Protein AF-A0A419L2C1-F1 (afdb_monomer)

Sequence (255 aa):
MTKKIGDIVMQSELFEPQTLLIRFDRADKTKIIRLIRKNSDVMIPFFVMICGFSVRELERLYNIKNVYSLRANVSEQEKLAAFAEAVEDNLKHPIHLETALYKFYKNWEEHQKRHYRGRKSENFVIETLRLHKYPARKIKVQCRGKEREIDCAIPPDPQNLRVAIMIRRGVFRDLVKRAKEYSTEFDELVECFPDIKFVVIYFISPHEKNKMDKVRSKIESEREGRRPYDLIILTPSEVNSVLLKKLEEWKIPKI

pLDDT: mean 94.45, std 3.58, range [81.62, 98.62]

Solvent-accessible surface area (backbone atoms only — not comparable to full-atom values): 14003 Å² total; per-residue (Å²): 104,64,67,61,50,50,55,56,46,66,74,32,96,45,38,38,84,92,76,42,29,31,37,34,56,74,39,47,44,67,57,45,45,52,54,28,71,75,40,27,73,52,36,50,58,42,53,41,47,68,62,61,65,47,72,65,53,37,35,73,78,55,67,38,72,70,66,73,54,40,41,82,43,72,79,48,53,68,61,50,50,40,50,21,45,55,45,38,76,64,37,63,53,69,39,44,50,66,57,54,48,51,51,30,50,55,50,50,50,55,52,48,54,50,53,50,57,49,50,55,54,46,47,50,54,36,50,56,37,41,77,70,29,30,54,47,31,66,43,70,36,79,46,95,93,39,82,42,78,37,61,31,19,33,46,65,37,80,91,62,52,45,32,43,32,48,71,48,70,49,53,76,87,60,40,67,62,50,29,51,49,52,41,52,54,46,60,57,45,37,78,74,35,76,82,44,40,41,33,44,34,44,35,56,38,84,92,48,58,92,42,48,66,62,52,51,53,54,44,52,60,60,28,69,100,51,82,68,72,75,41,82,36,50,45,78,64,39,50,72,60,48,49,52,51,49,40,56,76,69,64,59,74,65,111

Radius of gyration: 22.54 Å; Cα contacts (8 Å, |Δi|>4): 345; chains: 1; bounding box: 55×40×61 Å

Secondary structure (DSSP, 8-state):
-HHHHHHHHHTSTTEETTTTEE-GGG--HHHHHHHHHH-HHHHHHHHHHHHT--HHHHHHHH--S-GGGGGT-TT-HHHHHHHHHHHHHH--S-EEHHHHHHHHHHHHHHHHHHHHHHHHHHHHHHHHHHHTT---EEEEEEETTEEEEEEEEES--TTS--EEEEEEEE-HHHHHHHHHHHHHHHHHHHHH-TT-EEEEEEEE-GGGGGGHHHHHHHHHHTTTTSPPPSEEE-SHHHIIIIIHHHHHHTTPPP-

Structure (mmCIF, N/CA/C/O backbone):
data_AF-A0A419L2C1-F1
#
_entry.id   AF-A0A419L2C1-F1
#
loop_
_atom_site.group_PDB
_atom_site.id
_atom_site.type_symbol
_atom_site.label_atom_id
_atom_site.label_alt_id
_atom_site.label_comp_id
_atom_site.label_asym_id
_atom_site.label_entity_id
_atom_site.label_seq_id
_atom_site.pdbx_PDB_ins_code
_atom_site.Cartn_x
_atom_site.Cartn_y
_atom_site.Cartn_z
_atom_site.occupancy
_atom_site.B_iso_or_equiv
_atom_site.auth_seq_id
_atom_site.auth_comp_id
_atom_site.auth_asym_id
_atom_site.auth_atom_id
_atom_site.pdbx_PDB_model_num
ATOM 1 N N . MET A 1 1 ? 19.028 6.914 -6.411 1.00 90.69 1 MET A N 1
ATOM 2 C CA . MET A 1 1 ? 18.392 5.825 -7.188 1.00 90.69 1 MET A CA 1
ATOM 3 C C . MET A 1 1 ? 18.472 6.116 -8.682 1.00 90.69 1 MET A C 1
ATOM 5 O O . MET A 1 1 ? 19.157 5.371 -9.359 1.00 90.69 1 MET A O 1
ATOM 9 N N . THR A 1 2 ? 17.909 7.230 -9.168 1.00 93.62 2 THR A N 1
ATOM 10 C CA . THR A 1 2 ? 17.944 7.628 -10.593 1.00 93.62 2 THR A CA 1
ATOM 11 C C . THR A 1 2 ? 19.344 7.634 -11.213 1.00 93.62 2 THR A C 1
ATOM 13 O O . THR A 1 2 ? 19.520 7.035 -12.263 1.00 93.62 2 THR A O 1
ATOM 16 N N . LYS A 1 3 ? 20.355 8.205 -10.535 1.00 95.06 3 LYS A N 1
ATOM 17 C CA . LYS A 1 3 ? 21.755 8.174 -11.009 1.00 95.06 3 LYS A CA 1
ATOM 18 C C . LYS A 1 3 ? 22.244 6.747 -11.303 1.00 95.06 3 LYS A C 1
ATOM 20 O O . LYS A 1 3 ? 22.671 6.472 -12.410 1.00 95.06 3 LYS A O 1
ATOM 25 N N . LYS A 1 4 ? 22.057 5.823 -10.349 1.00 96.94 4 LYS A N 1
ATOM 26 C CA . LYS A 1 4 ? 22.439 4.407 -10.499 1.00 96.94 4 LYS A CA 1
ATOM 27 C C . LYS A 1 4 ? 21.719 3.723 -11.667 1.00 96.94 4 LYS A C 1
ATOM 29 O O . LYS A 1 4 ? 22.320 2.902 -12.342 1.00 96.94 4 LYS A O 1
ATOM 34 N N . ILE A 1 5 ? 20.441 4.043 -11.892 1.00 97.44 5 ILE A N 1
ATOM 35 C CA . ILE A 1 5 ? 19.682 3.528 -13.045 1.00 97.44 5 ILE A CA 1
ATOM 36 C C . ILE A 1 5 ? 20.306 4.040 -14.345 1.00 97.44 5 ILE A C 1
ATOM 38 O O . ILE A 1 5 ? 20.547 3.245 -15.247 1.00 97.44 5 ILE A O 1
ATOM 42 N N . GLY A 1 6 ? 20.610 5.340 -14.414 1.00 96.88 6 GLY A N 1
ATOM 43 C CA . GLY A 1 6 ? 21.305 5.947 -15.550 1.00 96.88 6 GLY A CA 1
ATOM 44 C C . GLY A 1 6 ? 22.624 5.240 -15.847 1.00 96.88 6 GLY A C 1
ATOM 45 O O . GLY A 1 6 ? 22.807 4.764 -16.961 1.00 96.88 6 GLY A O 1
ATOM 46 N N . ASP A 1 7 ? 23.475 5.064 -14.832 1.00 97.69 7 ASP A N 1
ATOM 47 C CA . ASP A 1 7 ? 24.764 4.374 -14.965 1.00 97.69 7 ASP A CA 1
ATOM 48 C C . ASP A 1 7 ? 24.592 2.944 -15.522 1.00 97.69 7 ASP A C 1
ATOM 50 O O . ASP A 1 7 ? 25.282 2.539 -16.456 1.00 97.69 7 ASP A O 1
ATOM 54 N N . ILE A 1 8 ? 23.629 2.180 -14.991 1.00 97.81 8 ILE A N 1
ATOM 55 C CA . ILE A 1 8 ? 23.354 0.796 -15.414 1.00 97.81 8 ILE A CA 1
ATOM 56 C C . ILE A 1 8 ? 22.908 0.722 -16.874 1.00 97.81 8 ILE A C 1
ATOM 58 O O . ILE A 1 8 ? 23.374 -0.154 -17.613 1.00 97.81 8 ILE A O 1
ATOM 62 N N . VAL A 1 9 ? 21.992 1.611 -17.262 1.00 96.56 9 VAL A N 1
ATOM 63 C CA . VAL A 1 9 ? 21.407 1.649 -18.602 1.00 96.56 9 VAL A CA 1
ATOM 64 C C . VAL A 1 9 ? 22.426 2.150 -19.622 1.00 96.56 9 VAL A C 1
ATOM 66 O O . VAL A 1 9 ? 22.565 1.529 -20.670 1.00 96.56 9 VAL A O 1
ATOM 69 N N . MET A 1 10 ? 23.196 3.19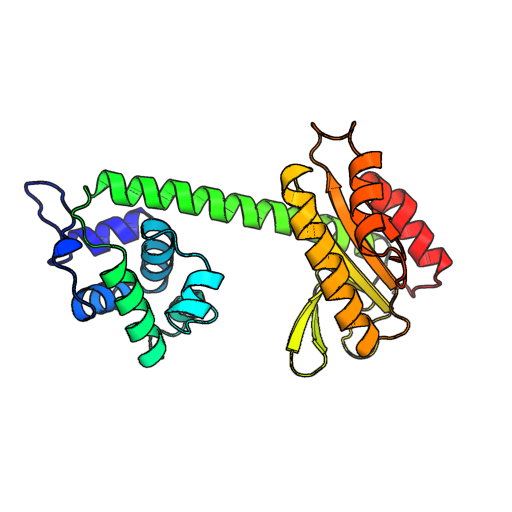4 -19.304 1.00 97.31 10 MET A N 1
ATOM 70 C CA . MET A 1 10 ? 24.254 3.716 -20.179 1.00 97.31 10 MET A CA 1
ATOM 71 C C . MET A 1 10 ? 25.366 2.692 -20.438 1.00 97.31 10 MET A C 1
ATOM 73 O O . MET A 1 10 ? 25.953 2.677 -21.511 1.00 97.31 10 MET A O 1
ATOM 77 N N . GLN A 1 11 ? 25.639 1.807 -19.475 1.00 96.88 11 GLN A N 1
ATOM 78 C CA . GLN A 1 11 ? 26.588 0.695 -19.616 1.00 96.88 11 GLN A CA 1
ATOM 79 C C . GLN A 1 11 ? 25.957 -0.571 -20.219 1.00 96.88 11 GLN A C 1
ATOM 81 O O . GLN A 1 11 ? 26.508 -1.669 -20.085 1.00 96.88 11 GLN A O 1
ATOM 86 N N . SER A 1 12 ? 24.739 -0.488 -20.750 1.00 96.31 12 SER A N 1
ATOM 87 C CA . SER A 1 12 ? 24.055 -1.629 -21.353 1.00 96.31 12 SER A CA 1
ATOM 88 C C . SER A 1 12 ? 24.176 -1.604 -22.867 1.00 96.31 12 SER A C 1
ATOM 90 O O . SER A 1 12 ? 24.264 -0.544 -23.476 1.00 96.31 12 SER A O 1
ATOM 92 N N . GLU A 1 13 ? 24.090 -2.783 -23.477 1.00 95.69 13 GLU A N 1
ATOM 93 C CA . GLU A 1 13 ? 24.036 -2.936 -24.937 1.00 95.69 13 GLU A CA 1
ATOM 94 C C . GLU A 1 13 ? 22.775 -2.320 -25.572 1.00 95.69 13 GLU A C 1
ATOM 96 O O . GLU A 1 13 ? 22.675 -2.234 -26.790 1.00 95.69 13 GLU A O 1
ATOM 101 N N . LEU A 1 14 ? 21.799 -1.909 -24.755 1.00 96.31 14 LEU A N 1
ATOM 102 C CA . LEU A 1 14 ? 20.571 -1.269 -25.215 1.00 96.31 14 LEU A CA 1
ATOM 103 C C . LEU A 1 14 ? 20.726 0.244 -25.384 1.00 96.31 14 LEU A C 1
ATOM 105 O O . LEU A 1 14 ? 19.836 0.867 -25.950 1.00 96.31 14 LEU A O 1
ATOM 109 N N . PHE A 1 15 ? 21.790 0.856 -24.869 1.00 97.94 15 PHE A N 1
ATOM 110 C CA . PHE A 1 15 ? 21.978 2.299 -24.964 1.00 97.94 15 PHE A CA 1
ATOM 111 C C . PHE A 1 15 ? 22.747 2.675 -26.231 1.00 97.94 15 PHE A C 1
ATOM 113 O O . PHE A 1 15 ? 23.811 2.127 -26.504 1.00 97.94 15 PHE A O 1
ATOM 120 N N . GLU A 1 16 ? 22.216 3.635 -26.984 1.00 97.50 16 GLU A N 1
ATOM 121 C CA . GLU A 1 16 ? 22.841 4.215 -28.173 1.00 97.50 16 GLU A CA 1
ATOM 122 C C . GLU A 1 16 ? 23.422 5.599 -27.821 1.00 97.50 16 GLU A C 1
ATOM 124 O O . GLU A 1 16 ? 22.663 6.564 -27.705 1.00 97.50 16 GLU A O 1
ATOM 129 N N . PRO A 1 17 ? 24.753 5.746 -27.650 1.00 95.62 17 PRO A N 1
ATOM 130 C CA . PRO A 1 17 ? 25.353 6.999 -27.182 1.00 95.62 17 PRO A CA 1
ATOM 131 C C . PRO A 1 17 ? 25.130 8.193 -28.114 1.00 95.62 17 PRO A C 1
ATOM 133 O O . PRO A 1 17 ? 25.057 9.325 -27.647 1.00 95.62 17 PRO A O 1
ATOM 136 N N . GLN A 1 18 ? 25.022 7.953 -29.423 1.00 96.38 18 GLN A N 1
ATOM 137 C CA . GLN A 1 18 ? 24.888 9.009 -30.430 1.00 96.38 18 GLN A CA 1
ATOM 138 C C . GLN A 1 18 ? 23.504 9.663 -30.399 1.00 96.38 18 GLN A C 1
ATOM 140 O O . GLN A 1 18 ? 23.376 10.853 -30.667 1.00 96.38 18 GLN A O 1
ATOM 145 N N . THR A 1 19 ? 22.470 8.882 -30.085 1.00 96.56 19 THR A N 1
ATOM 146 C CA . THR A 1 19 ? 21.066 9.321 -30.078 1.00 96.56 19 THR A CA 1
ATOM 147 C C . THR A 1 19 ? 20.509 9.471 -28.665 1.00 96.56 19 THR A C 1
ATOM 149 O O . THR A 1 19 ? 19.397 9.963 -28.492 1.00 96.56 19 THR A O 1
ATOM 152 N N . LEU A 1 20 ? 21.267 9.022 -27.657 1.00 97.56 20 LEU A N 1
ATOM 153 C CA . LEU A 1 20 ? 20.865 8.915 -26.256 1.00 97.56 20 LEU A CA 1
ATOM 154 C C . LEU A 1 20 ? 19.593 8.071 -26.055 1.00 97.56 20 LEU A C 1
ATOM 156 O O . LEU A 1 20 ? 18.893 8.211 -25.047 1.00 97.56 20 LEU A O 1
ATOM 160 N N . LEU A 1 21 ? 19.287 7.180 -27.002 1.00 98.00 21 LEU A N 1
ATOM 161 C CA . LEU A 1 21 ? 18.139 6.284 -26.939 1.00 98.00 21 LEU A CA 1
ATOM 162 C C . LEU A 1 21 ? 18.479 5.003 -26.185 1.00 98.00 21 LEU A C 1
ATOM 164 O O . LEU A 1 21 ? 19.556 4.429 -26.325 1.00 98.00 21 LEU A O 1
ATOM 168 N N . ILE A 1 22 ? 17.508 4.517 -25.422 1.00 97.81 22 ILE A N 1
ATOM 169 C CA . ILE A 1 22 ? 17.498 3.180 -24.845 1.00 97.81 22 ILE A CA 1
ATOM 170 C C . ILE A 1 22 ? 16.585 2.320 -25.714 1.00 97.81 22 ILE A C 1
ATOM 172 O O . ILE A 1 22 ? 15.380 2.564 -25.793 1.00 97.81 22 ILE A O 1
ATOM 176 N N . ARG A 1 23 ? 17.158 1.317 -26.370 1.00 97.25 23 ARG A N 1
ATOM 177 C CA . ARG A 1 23 ? 16.513 0.426 -27.335 1.00 97.25 23 ARG A CA 1
ATOM 178 C C . ARG A 1 23 ? 15.741 -0.700 -26.662 1.00 97.25 23 ARG A C 1
ATOM 180 O O . ARG A 1 23 ? 16.066 -1.873 -26.830 1.00 97.25 23 ARG A O 1
ATOM 187 N N . PHE A 1 24 ? 14.720 -0.355 -25.877 1.00 96.12 24 PHE A N 1
ATOM 188 C CA . PHE A 1 24 ? 13.855 -1.373 -25.271 1.00 96.12 24 PHE A CA 1
ATOM 189 C C . PHE A 1 24 ? 13.087 -2.198 -26.316 1.00 96.12 24 PHE A C 1
ATOM 191 O O . PHE A 1 24 ? 12.810 -3.364 -26.079 1.00 96.12 24 PHE A O 1
ATOM 198 N N . ASP A 1 25 ? 12.887 -1.659 -27.521 1.00 94.94 25 ASP A N 1
ATOM 199 C CA . ASP A 1 25 ? 12.411 -2.397 -28.701 1.00 94.94 25 ASP A CA 1
ATOM 200 C C . ASP A 1 25 ? 13.293 -3.600 -29.091 1.00 94.94 25 ASP A C 1
ATOM 202 O O . ASP A 1 25 ? 12.842 -4.491 -29.804 1.00 94.94 25 ASP A O 1
ATOM 206 N N . ARG A 1 26 ? 14.548 -3.640 -28.626 1.00 95.19 26 ARG A N 1
ATOM 207 C CA . ARG A 1 26 ? 15.512 -4.733 -28.852 1.00 95.19 26 ARG A CA 1
ATOM 208 C C . ARG A 1 26 ? 15.812 -5.541 -27.582 1.00 95.19 26 ARG A C 1
ATOM 210 O O . ARG A 1 26 ? 16.729 -6.376 -27.578 1.00 95.19 26 ARG A O 1
ATOM 217 N N . ALA A 1 27 ? 15.110 -5.252 -26.488 1.00 95.38 27 ALA A N 1
ATOM 218 C CA . ALA A 1 27 ? 15.329 -5.869 -25.190 1.00 95.38 27 ALA A CA 1
ATOM 219 C C . ALA A 1 27 ? 14.504 -7.151 -25.054 1.00 95.38 27 ALA A C 1
ATOM 221 O O . ALA A 1 27 ? 13.324 -7.104 -24.737 1.00 95.38 27 ALA A O 1
ATOM 222 N N . ASP A 1 28 ? 15.156 -8.295 -25.249 1.00 96.12 28 ASP A N 1
ATOM 223 C CA . ASP A 1 28 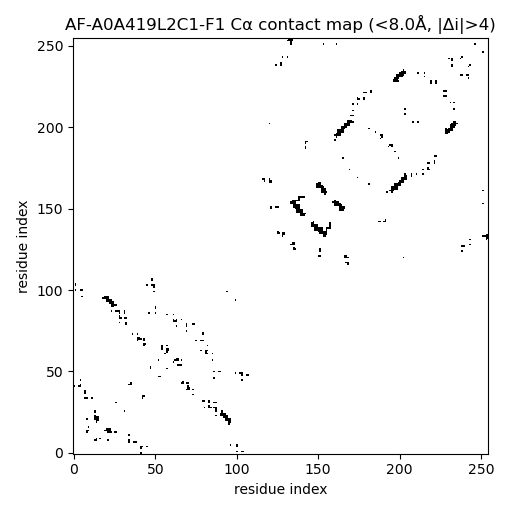? 14.579 -9.593 -24.897 1.00 96.12 28 ASP A CA 1
ATOM 224 C C . ASP A 1 28 ? 14.647 -9.846 -23.376 1.00 96.12 28 ASP A C 1
ATOM 226 O O . ASP A 1 28 ? 15.358 -9.149 -22.631 1.00 96.12 28 ASP A O 1
ATOM 230 N N . LYS A 1 29 ? 13.954 -10.894 -22.905 1.00 96.25 29 LYS A N 1
ATOM 231 C CA . LYS A 1 29 ? 13.975 -11.321 -21.489 1.00 96.25 29 LYS A CA 1
ATOM 232 C C . LYS A 1 29 ? 15.387 -11.437 -20.924 1.00 96.25 29 LYS A C 1
ATOM 234 O O . LYS A 1 29 ? 15.633 -11.021 -19.793 1.00 96.25 29 LYS A O 1
ATOM 239 N N . THR A 1 30 ? 16.334 -11.972 -21.692 1.00 96.44 30 THR A N 1
ATOM 240 C CA . THR A 1 30 ? 17.715 -12.181 -21.236 1.00 96.44 30 THR A CA 1
ATOM 241 C C . THR A 1 30 ? 18.406 -10.848 -20.964 1.00 96.44 30 THR A C 1
ATOM 243 O O . THR A 1 30 ? 19.047 -10.688 -19.920 1.00 96.44 30 THR A O 1
ATOM 246 N N . LYS A 1 31 ? 18.242 -9.861 -21.853 1.00 97.12 31 LYS A N 1
ATOM 247 C CA . LYS A 1 31 ? 18.785 -8.507 -21.667 1.00 97.12 31 LYS A CA 1
ATOM 248 C C . LYS A 1 31 ? 18.144 -7.801 -20.471 1.00 97.12 31 LYS A C 1
ATOM 250 O O . LYS A 1 31 ? 18.852 -7.185 -19.670 1.00 97.12 31 LYS A O 1
ATOM 255 N N . ILE A 1 32 ? 16.831 -7.945 -20.288 1.00 97.56 32 ILE A N 1
ATOM 256 C CA . ILE A 1 32 ? 16.109 -7.380 -19.137 1.00 97.56 32 ILE A CA 1
ATOM 257 C C . ILE A 1 32 ? 16.598 -8.005 -17.823 1.00 97.56 32 ILE A C 1
ATOM 259 O O . ILE A 1 32 ? 16.940 -7.287 -16.881 1.00 97.56 32 ILE A O 1
ATOM 263 N N . ILE A 1 33 ? 16.720 -9.334 -17.764 1.00 97.44 33 ILE A N 1
ATOM 264 C CA . ILE A 1 33 ? 17.255 -10.051 -16.596 1.00 97.44 33 ILE A CA 1
ATOM 265 C C . ILE A 1 33 ? 18.684 -9.599 -16.294 1.00 97.44 33 ILE A C 1
ATOM 267 O O . ILE A 1 33 ? 19.021 -9.367 -15.132 1.00 97.44 33 ILE A O 1
ATOM 271 N N . ARG A 1 34 ? 19.528 -9.430 -17.319 1.00 96.88 34 ARG A N 1
ATOM 2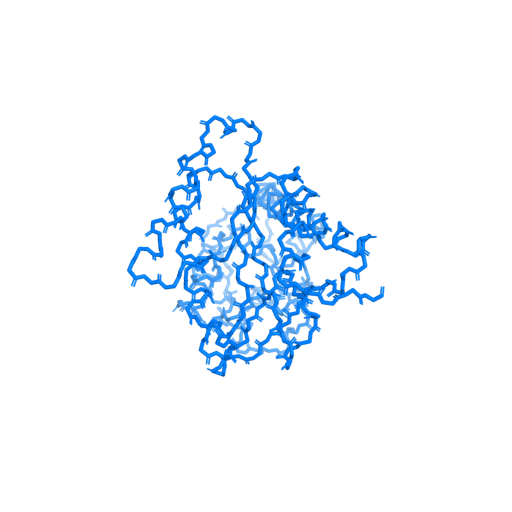72 C CA . ARG A 1 34 ? 20.906 -8.944 -17.163 1.00 96.88 34 ARG A CA 1
ATOM 273 C C . ARG A 1 34 ? 20.939 -7.559 -16.519 1.00 96.88 34 ARG A C 1
ATOM 275 O O . ARG A 1 34 ? 21.720 -7.342 -15.594 1.00 96.88 34 ARG A O 1
ATOM 282 N N . LEU A 1 35 ? 20.067 -6.647 -16.952 1.00 97.25 35 LEU A N 1
ATOM 283 C CA . LEU A 1 35 ? 19.910 -5.338 -16.319 1.00 97.25 35 LEU A CA 1
ATOM 284 C C . LEU A 1 35 ? 19.475 -5.461 -14.856 1.00 97.25 35 LEU A C 1
ATOM 286 O O . LEU A 1 35 ? 20.092 -4.847 -13.988 1.00 97.25 35 LEU A O 1
ATOM 290 N N . ILE A 1 36 ? 18.464 -6.286 -14.564 1.00 97.31 36 ILE A N 1
ATOM 291 C CA . ILE A 1 36 ? 17.995 -6.515 -13.191 1.00 97.31 36 ILE A CA 1
ATOM 292 C C . ILE A 1 36 ? 19.126 -7.051 -12.311 1.00 97.31 36 ILE A C 1
ATOM 294 O O . ILE A 1 36 ? 19.324 -6.556 -11.206 1.00 97.31 36 ILE A O 1
ATOM 298 N N . ARG A 1 37 ? 19.912 -8.012 -12.802 1.00 95.88 37 ARG A N 1
ATOM 299 C CA . ARG A 1 37 ? 21.022 -8.614 -12.051 1.00 95.88 37 ARG A CA 1
ATOM 300 C C . ARG A 1 37 ? 22.169 -7.642 -11.772 1.00 95.88 37 ARG A C 1
ATOM 302 O O . ARG A 1 37 ? 22.839 -7.818 -10.761 1.00 95.88 37 ARG A O 1
ATOM 309 N N . LYS A 1 38 ? 22.373 -6.599 -12.593 1.00 96.25 38 LYS A N 1
ATOM 310 C CA . LYS A 1 38 ? 23.356 -5.541 -12.280 1.00 96.25 38 LYS A CA 1
ATOM 311 C C . LYS A 1 38 ? 23.023 -4.841 -10.959 1.00 96.25 38 LYS A C 1
ATOM 313 O O . LYS A 1 38 ? 23.930 -4.529 -10.192 1.00 96.25 38 LYS A O 1
ATOM 318 N N . ASN A 1 39 ? 21.740 -4.577 -10.697 1.00 96.38 39 ASN A N 1
ATOM 319 C CA . ASN A 1 39 ? 21.270 -4.063 -9.411 1.00 96.38 39 ASN A CA 1
ATOM 320 C C . ASN A 1 39 ? 19.741 -4.195 -9.284 1.00 96.38 39 ASN A C 1
ATOM 322 O O . ASN A 1 39 ? 18.984 -3.321 -9.721 1.00 96.38 39 ASN A O 1
ATOM 326 N N . SER A 1 40 ? 19.275 -5.264 -8.643 1.00 96.19 40 SER A N 1
ATOM 327 C CA . SER A 1 40 ? 17.842 -5.557 -8.500 1.00 96.19 40 SER A CA 1
ATOM 328 C C . SER A 1 40 ? 17.110 -4.499 -7.685 1.00 96.19 40 SER A C 1
ATOM 330 O O . SER A 1 40 ? 15.952 -4.177 -7.954 1.00 96.19 40 SER A O 1
ATOM 332 N N . ASP A 1 41 ? 17.810 -3.911 -6.722 1.00 95.44 41 ASP A N 1
ATOM 333 C CA . ASP A 1 41 ? 17.281 -2.919 -5.802 1.00 95.44 41 ASP A CA 1
ATOM 334 C C . ASP A 1 41 ? 16.787 -1.644 -6.491 1.00 95.44 41 ASP A C 1
ATOM 336 O O . ASP A 1 41 ? 15.843 -1.011 -6.012 1.00 95.44 41 ASP A O 1
ATOM 340 N N . VAL A 1 42 ? 17.402 -1.269 -7.616 1.00 96.44 42 VAL A N 1
ATOM 341 C CA . VAL A 1 42 ? 17.002 -0.093 -8.404 1.00 96.44 42 VAL A CA 1
ATOM 342 C C . VAL A 1 42 ? 16.299 -0.466 -9.706 1.00 96.44 42 VAL A C 1
ATOM 344 O O . VAL A 1 42 ? 15.398 0.262 -10.120 1.00 96.44 42 VAL A O 1
ATOM 347 N N . MET A 1 43 ? 16.646 -1.601 -10.321 1.00 97.81 43 MET A N 1
ATOM 348 C CA . MET A 1 43 ? 16.094 -1.989 -11.620 1.00 97.81 43 MET A CA 1
ATOM 349 C C . MET A 1 43 ? 14.694 -2.600 -11.523 1.00 97.81 43 MET A C 1
ATOM 351 O O . MET A 1 43 ? 13.877 -2.348 -12.405 1.00 97.81 43 MET A O 1
ATOM 355 N N . ILE A 1 44 ? 14.356 -3.308 -10.435 1.00 97.06 44 ILE A N 1
ATOM 356 C CA . ILE A 1 44 ? 12.972 -3.760 -10.213 1.00 97.06 44 ILE A CA 1
ATOM 357 C C . ILE A 1 44 ? 12.024 -2.549 -10.091 1.00 97.06 44 ILE A C 1
ATOM 359 O O . ILE A 1 44 ? 11.072 -2.469 -10.870 1.00 97.06 44 ILE A O 1
ATOM 363 N N . PRO A 1 45 ? 12.273 -1.552 -9.208 1.00 96.19 45 PRO A N 1
ATOM 364 C CA . PRO A 1 45 ? 11.475 -0.327 -9.194 1.00 96.19 45 PRO A CA 1
ATOM 365 C C . PRO A 1 45 ? 11.462 0.419 -10.525 1.00 96.19 45 PRO A C 1
ATOM 367 O O . PRO A 1 45 ? 10.422 0.955 -10.897 1.00 96.19 45 PRO A O 1
ATOM 370 N N . PHE A 1 46 ? 12.594 0.473 -11.233 1.00 97.56 46 PHE A N 1
ATOM 371 C CA . PHE A 1 46 ? 12.673 1.137 -12.531 1.00 97.56 46 PHE A CA 1
ATOM 372 C C . PHE A 1 46 ? 11.672 0.553 -13.525 1.00 97.56 46 PHE A C 1
ATOM 374 O O . PHE A 1 46 ? 10.827 1.288 -14.035 1.00 97.56 46 PHE A O 1
ATOM 381 N N . PHE A 1 47 ? 11.710 -0.764 -13.724 1.00 97.50 47 PHE A N 1
ATOM 382 C CA . PHE A 1 47 ? 10.830 -1.441 -14.666 1.00 97.50 47 PHE A CA 1
ATOM 383 C C . PHE A 1 47 ? 9.359 -1.382 -14.253 1.00 97.50 47 PHE A C 1
ATOM 385 O O . PHE A 1 47 ? 8.507 -1.093 -15.089 1.00 97.50 47 PHE A O 1
ATOM 392 N N . VAL A 1 48 ? 9.057 -1.540 -12.959 1.00 96.19 48 VAL A N 1
ATOM 393 C CA . VAL A 1 48 ? 7.687 -1.364 -12.448 1.00 96.19 48 VAL A CA 1
ATOM 394 C C . VAL A 1 48 ? 7.155 0.040 -12.750 1.00 96.19 48 VAL A C 1
ATOM 396 O O . VAL A 1 48 ? 6.016 0.193 -13.185 1.00 96.19 48 VAL A O 1
ATOM 399 N N . MET A 1 49 ? 7.970 1.078 -12.542 1.00 95.25 49 MET A N 1
ATOM 400 C CA . MET A 1 49 ? 7.534 2.467 -12.708 1.00 95.25 49 MET A CA 1
ATOM 401 C C . MET A 1 49 ? 7.467 2.915 -14.166 1.00 95.25 49 MET A C 1
ATOM 403 O O . MET A 1 49 ? 6.597 3.727 -14.485 1.00 95.25 49 MET A O 1
ATOM 407 N N . ILE A 1 50 ? 8.378 2.450 -15.027 1.00 95.38 50 ILE A N 1
ATOM 408 C CA . ILE A 1 50 ? 8.407 2.848 -16.440 1.00 95.38 50 ILE A CA 1
ATOM 409 C C . ILE A 1 50 ? 7.299 2.150 -17.236 1.00 95.38 50 ILE A C 1
ATOM 411 O O . ILE A 1 50 ? 6.642 2.809 -18.034 1.00 95.38 50 ILE A O 1
ATOM 415 N N . CYS A 1 51 ? 7.021 0.874 -16.937 1.00 94.62 51 CYS A N 1
ATOM 416 C CA . CYS A 1 51 ? 5.921 0.124 -17.551 1.00 94.62 51 CYS A CA 1
ATOM 417 C C . CYS A 1 51 ? 4.558 0.472 -16.930 1.00 94.62 51 CYS A C 1
ATOM 419 O O . CYS A 1 51 ? 3.521 0.119 -17.471 1.00 94.62 51 CYS A O 1
ATOM 421 N N . GLY A 1 52 ? 4.539 1.167 -15.786 1.00 92.50 52 GLY A N 1
ATOM 422 C CA . GLY A 1 52 ? 3.299 1.572 -15.122 1.00 92.50 52 GLY A CA 1
ATOM 423 C C . GLY A 1 52 ? 2.545 0.425 -14.444 1.00 92.50 52 GLY A C 1
ATOM 424 O O . GLY A 1 52 ? 1.355 0.575 -14.165 1.00 92.50 52 GLY A O 1
ATOM 425 N N . PHE A 1 53 ? 3.225 -0.683 -14.139 1.00 94.75 53 PHE A N 1
ATOM 426 C CA . PHE A 1 53 ? 2.588 -1.888 -13.622 1.00 94.75 53 PHE A CA 1
ATOM 427 C C . PHE A 1 53 ? 1.845 -1.659 -12.309 1.00 94.75 53 PHE A C 1
ATOM 429 O O . PHE A 1 53 ? 2.375 -1.105 -11.335 1.00 94.75 53 PHE A O 1
ATOM 436 N N . SER A 1 54 ? 0.628 -2.195 -12.241 1.00 88.81 54 SER A N 1
ATOM 437 C CA . SER A 1 54 ? -0.080 -2.363 -10.975 1.00 88.81 54 SER A CA 1
ATOM 438 C C . SER A 1 54 ? 0.162 -3.755 -10.378 1.00 88.81 54 SER A C 1
ATOM 440 O O . SER A 1 54 ? 0.327 -4.737 -11.095 1.00 88.81 54 SER A O 1
ATOM 442 N N . VAL A 1 55 ? 0.116 -3.878 -9.044 1.00 86.19 55 VAL A N 1
ATOM 443 C CA . VAL A 1 55 ? 0.237 -5.191 -8.369 1.00 86.19 55 VAL A CA 1
ATOM 444 C C . VAL A 1 55 ? -0.817 -6.182 -8.879 1.00 86.19 55 VAL A C 1
ATOM 446 O O . VAL A 1 55 ? -0.518 -7.353 -9.065 1.00 86.19 55 VAL A O 1
ATOM 449 N N . ARG A 1 56 ? -2.038 -5.701 -9.151 1.00 85.31 56 ARG A N 1
ATOM 450 C CA . ARG A 1 56 ? -3.148 -6.539 -9.635 1.00 85.31 56 ARG A CA 1
ATOM 451 C C . ARG A 1 56 ? -2.917 -7.061 -11.046 1.00 85.31 56 ARG A C 1
ATOM 453 O O . ARG A 1 56 ? -3.329 -8.169 -11.351 1.00 85.31 56 ARG A O 1
ATOM 460 N N . GLU A 1 57 ? -2.328 -6.241 -11.900 1.00 92.06 57 GLU A N 1
ATOM 461 C CA . GLU A 1 57 ? -2.000 -6.604 -13.275 1.00 92.06 57 GLU A CA 1
ATOM 462 C C . GLU A 1 57 ? -0.914 -7.678 -13.301 1.00 92.06 57 GLU A C 1
ATOM 464 O O . GLU A 1 57 ? -1.114 -8.725 -13.907 1.00 92.06 57 GLU A O 1
ATOM 469 N N . LEU A 1 58 ? 0.169 -7.474 -12.543 1.00 94.75 58 LEU A N 1
ATOM 470 C CA . LEU A 1 58 ? 1.251 -8.451 -12.410 1.00 94.75 58 LEU A CA 1
ATOM 471 C C . LEU A 1 58 ? 0.769 -9.787 -11.833 1.00 94.75 58 LEU A C 1
ATOM 473 O O . LEU A 1 58 ? 1.157 -10.846 -12.319 1.00 94.75 58 LEU A O 1
ATOM 477 N N . GLU A 1 59 ? -0.106 -9.752 -10.827 1.00 92.38 59 GLU A N 1
ATOM 478 C CA . GLU A 1 59 ? -0.671 -10.966 -10.239 1.00 92.38 59 GLU A CA 1
ATOM 479 C C . GLU A 1 59 ? -1.616 -11.696 -11.203 1.00 92.38 59 GLU A C 1
ATOM 481 O O . GLU A 1 59 ? -1.565 -12.916 -11.292 1.00 92.38 59 GLU A O 1
ATOM 486 N N . ARG A 1 60 ? -2.471 -10.978 -11.942 1.00 91.88 60 ARG A N 1
ATOM 487 C CA . ARG A 1 60 ? -3.475 -11.602 -12.822 1.00 91.88 60 ARG A CA 1
ATOM 488 C C . ARG A 1 60 ? -2.911 -12.107 -14.141 1.00 91.88 60 ARG A C 1
ATOM 490 O O . ARG A 1 60 ? -3.357 -13.146 -14.607 1.00 91.88 60 ARG A O 1
ATOM 497 N N . LEU A 1 61 ? -2.009 -11.347 -14.758 1.00 93.75 61 LEU A N 1
ATOM 498 C CA . LEU A 1 61 ? -1.521 -11.636 -16.108 1.00 93.75 61 LEU A CA 1
ATOM 499 C C . LEU A 1 61 ? -0.238 -12.466 -16.096 1.00 93.75 61 LEU A C 1
ATOM 501 O O . LEU A 1 61 ? -0.043 -13.280 -16.987 1.00 93.75 61 LEU A O 1
ATOM 505 N N . TYR A 1 62 ? 0.601 -12.296 -15.071 1.00 93.31 62 TYR A N 1
ATOM 506 C CA . TYR A 1 62 ? 1.922 -12.929 -15.008 1.00 93.31 62 TYR A CA 1
ATOM 507 C C . TYR A 1 62 ? 2.110 -13.805 -13.761 1.00 93.31 62 TYR A C 1
ATOM 509 O O . TYR A 1 62 ? 3.189 -14.347 -13.548 1.00 93.31 62 TYR A O 1
ATOM 517 N N . ASN A 1 63 ? 1.081 -13.945 -12.910 1.00 93.06 63 ASN A N 1
ATOM 518 C CA . ASN A 1 63 ? 1.137 -14.693 -11.646 1.00 93.06 63 ASN A CA 1
ATOM 519 C C . ASN A 1 63 ? 2.242 -14.209 -10.676 1.00 93.06 63 ASN A C 1
ATOM 521 O O . ASN A 1 63 ? 2.738 -14.952 -9.829 1.00 93.06 63 ASN A O 1
ATOM 525 N N . ILE A 1 64 ? 2.633 -12.931 -10.760 1.00 94.19 64 ILE A N 1
ATOM 526 C CA . ILE A 1 64 ? 3.698 -12.356 -9.929 1.00 94.19 64 ILE A CA 1
ATOM 527 C C . ILE A 1 64 ? 3.083 -11.701 -8.693 1.00 94.19 64 ILE A C 1
ATOM 529 O O . ILE A 1 64 ? 2.651 -10.545 -8.710 1.00 94.19 64 ILE A O 1
ATOM 533 N N . LYS A 1 65 ? 3.116 -12.412 -7.565 1.00 90.69 65 LYS A N 1
ATOM 534 C CA . LYS A 1 65 ? 2.754 -11.849 -6.255 1.00 90.69 65 LYS A CA 1
ATOM 535 C C . LYS A 1 65 ? 3.949 -11.136 -5.637 1.00 90.69 65 LYS A C 1
ATOM 537 O O . LYS A 1 65 ? 5.040 -11.691 -5.597 1.00 90.69 65 LYS A O 1
ATOM 542 N N . ASN A 1 66 ? 3.763 -9.926 -5.108 1.00 89.50 66 ASN A N 1
ATOM 543 C CA . ASN A 1 66 ? 4.824 -9.151 -4.444 1.00 89.50 66 ASN A CA 1
ATOM 544 C C . ASN A 1 66 ? 6.111 -9.008 -5.293 1.00 89.50 66 ASN A C 1
ATOM 546 O O . ASN A 1 66 ? 7.176 -9.501 -4.924 1.00 89.50 66 ASN A O 1
ATOM 550 N N . VAL A 1 67 ? 6.021 -8.326 -6.441 1.00 93.38 67 VAL A N 1
ATOM 551 C CA . VAL A 1 67 ? 7.157 -8.112 -7.365 1.00 93.38 67 VAL A CA 1
ATOM 552 C C . VAL A 1 67 ? 8.397 -7.516 -6.686 1.00 93.38 67 VAL A C 1
ATOM 554 O O . VAL A 1 67 ? 9.525 -7.864 -7.022 1.00 93.38 67 VAL A O 1
ATOM 557 N N . TYR A 1 68 ? 8.212 -6.664 -5.674 1.00 92.62 68 TYR A N 1
ATOM 558 C CA . TYR A 1 68 ? 9.318 -6.019 -4.971 1.00 92.62 68 TYR A CA 1
ATOM 559 C C . TYR A 1 68 ? 10.164 -6.985 -4.131 1.00 92.62 68 TYR A C 1
ATOM 561 O O . TYR A 1 68 ? 11.280 -6.610 -3.773 1.00 92.62 68 TYR A O 1
ATOM 569 N N . SER A 1 69 ? 9.707 -8.214 -3.852 1.00 92.69 69 SER A N 1
ATOM 570 C CA . SER A 1 69 ? 10.551 -9.222 -3.189 1.00 92.69 69 SER A CA 1
ATOM 571 C C . SER A 1 69 ? 11.764 -9.617 -4.039 1.00 92.69 69 SER A C 1
ATOM 573 O O . SER A 1 69 ? 12.807 -9.953 -3.481 1.00 92.69 69 SER A O 1
ATOM 575 N N . LEU A 1 70 ? 11.675 -9.483 -5.371 1.00 93.81 70 LEU A N 1
ATOM 576 C CA . LEU A 1 70 ? 12.789 -9.725 -6.296 1.00 93.81 70 LEU A CA 1
ATOM 577 C C . LEU A 1 70 ? 13.978 -8.786 -6.056 1.00 93.81 70 LEU A C 1
ATOM 579 O O . LEU A 1 70 ? 15.088 -9.082 -6.485 1.00 93.81 70 LEU A O 1
ATOM 583 N N . ARG A 1 71 ? 13.780 -7.667 -5.345 1.00 93.19 71 ARG A N 1
ATOM 584 C CA . ARG A 1 71 ? 14.884 -6.796 -4.923 1.00 93.19 71 ARG A CA 1
ATOM 585 C C . ARG A 1 71 ? 15.877 -7.541 -4.035 1.00 93.19 71 ARG A C 1
ATOM 587 O O . ARG A 1 71 ? 17.077 -7.423 -4.251 1.00 93.19 71 ARG A O 1
ATOM 594 N N . ALA A 1 72 ? 15.361 -8.317 -3.082 1.00 88.38 72 ALA A N 1
ATOM 595 C CA . ALA A 1 72 ? 16.154 -9.073 -2.118 1.00 88.38 72 ALA A CA 1
ATOM 596 C C . ALA A 1 72 ? 16.478 -10.495 -2.596 1.00 88.38 72 ALA A C 1
ATOM 598 O O . ALA A 1 72 ? 17.447 -11.083 -2.129 1.00 88.38 72 ALA A O 1
ATOM 599 N N . ASN A 1 73 ? 15.677 -11.054 -3.508 1.00 85.38 73 ASN A N 1
ATOM 600 C CA . ASN A 1 73 ? 15.824 -12.438 -3.938 1.00 85.38 73 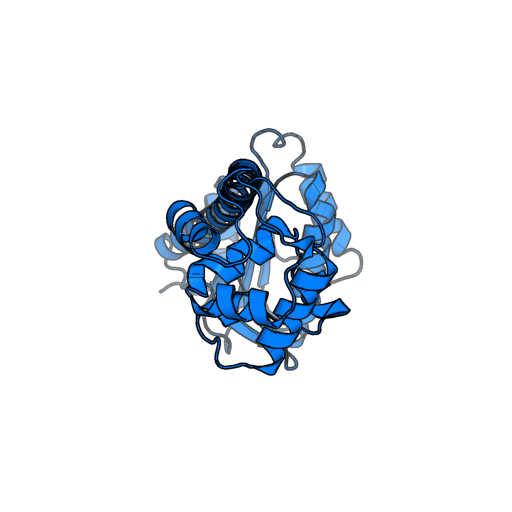ASN A CA 1
ATOM 601 C C . ASN A 1 73 ? 15.696 -12.602 -5.460 1.00 85.38 73 ASN A C 1
ATOM 603 O O . ASN A 1 73 ? 14.679 -13.062 -5.971 1.00 85.38 73 ASN A O 1
ATOM 607 N N . VAL A 1 74 ? 16.759 -12.267 -6.193 1.00 85.88 74 VAL A N 1
ATOM 608 C CA . VAL A 1 74 ? 16.858 -12.545 -7.641 1.00 85.88 74 VAL A CA 1
ATOM 609 C C . VAL A 1 74 ? 17.119 -14.019 -7.968 1.00 85.88 74 VAL A C 1
ATOM 611 O O . VAL A 1 74 ? 17.215 -14.377 -9.143 1.00 85.88 74 VAL A O 1
ATOM 614 N N . SER A 1 75 ? 17.274 -14.877 -6.952 1.00 83.19 75 SER A N 1
ATOM 615 C CA . SER A 1 75 ? 17.484 -16.313 -7.165 1.00 83.19 75 SER A CA 1
ATOM 616 C C . SER A 1 75 ? 16.193 -17.045 -7.549 1.00 83.19 75 SER A C 1
ATOM 618 O O . SER A 1 75 ? 16.274 -18.106 -8.161 1.00 83.19 75 SER A O 1
ATOM 620 N N . GLU A 1 76 ? 15.026 -16.439 -7.299 1.00 90.75 76 GLU A N 1
ATOM 621 C CA . GLU A 1 76 ? 13.698 -16.923 -7.699 1.00 90.75 76 GLU A CA 1
ATOM 622 C C . GLU A 1 76 ? 13.517 -16.833 -9.232 1.00 90.75 76 GLU A C 1
ATOM 624 O O . GLU A 1 76 ? 12.888 -15.909 -9.753 1.00 90.75 76 GLU A O 1
ATOM 629 N N . GLN A 1 77 ? 14.134 -17.769 -9.969 1.00 91.31 77 GLN A N 1
ATOM 630 C CA . GLN A 1 77 ? 14.284 -17.691 -11.430 1.00 91.31 77 GLN A CA 1
ATOM 631 C C . GLN A 1 77 ? 12.949 -17.629 -12.169 1.00 91.31 77 GLN A C 1
ATOM 633 O O . GLN A 1 77 ? 12.825 -16.837 -13.097 1.00 91.31 77 GLN A O 1
ATOM 638 N N . GLU A 1 78 ? 11.952 -18.410 -11.751 1.00 93.50 78 GLU A N 1
ATOM 639 C CA . GLU A 1 78 ? 10.634 -18.431 -12.398 1.00 93.50 78 GLU A CA 1
ATOM 640 C C . GLU A 1 78 ? 9.957 -17.061 -12.324 1.00 93.50 78 GLU A C 1
ATOM 642 O O . GLU A 1 78 ? 9.535 -16.504 -13.336 1.00 93.50 78 GLU A O 1
ATOM 647 N N . LYS A 1 79 ? 9.936 -16.459 -11.133 1.00 94.75 79 LYS A N 1
ATOM 648 C CA . LYS A 1 79 ? 9.346 -15.137 -10.923 1.00 94.75 79 LYS A CA 1
ATOM 649 C C . LYS A 1 79 ? 10.129 -14.034 -11.628 1.00 94.75 79 LYS A C 1
ATOM 651 O O . LYS A 1 79 ? 9.532 -13.094 -12.151 1.00 94.75 79 LYS A O 1
ATOM 656 N N . LEU A 1 80 ? 11.458 -14.126 -11.637 1.00 96.56 80 LEU A N 1
ATOM 657 C CA . LEU A 1 80 ? 12.312 -13.186 -12.357 1.00 96.56 80 LEU A CA 1
ATOM 658 C C . LEU A 1 80 ? 12.090 -13.277 -13.874 1.00 96.56 80 LEU A C 1
ATOM 660 O O . LEU A 1 80 ? 12.014 -12.242 -14.533 1.00 96.56 80 LEU A O 1
ATOM 664 N N . ALA A 1 81 ? 11.955 -14.491 -14.413 1.00 96.44 81 ALA A N 1
ATOM 665 C CA . ALA A 1 81 ? 11.663 -14.729 -15.821 1.00 96.44 81 ALA A CA 1
ATOM 666 C C . ALA A 1 81 ? 10.278 -14.195 -16.205 1.00 96.44 81 ALA A C 1
ATOM 668 O O . ALA A 1 81 ? 10.178 -13.447 -17.174 1.00 96.44 81 ALA A O 1
ATOM 669 N N . ALA A 1 82 ? 9.249 -14.479 -15.401 1.00 96.88 82 ALA A N 1
ATOM 670 C CA . ALA A 1 82 ? 7.906 -13.932 -15.597 1.00 96.88 82 ALA A CA 1
ATOM 671 C C . ALA A 1 82 ? 7.897 -12.395 -15.531 1.00 96.88 82 ALA A C 1
ATOM 673 O O . ALA A 1 82 ? 7.207 -11.730 -16.299 1.00 96.88 82 ALA A O 1
ATOM 674 N N . PHE A 1 83 ? 8.685 -11.795 -14.631 1.00 97.50 83 PHE A N 1
ATOM 675 C CA . PHE A 1 83 ? 8.786 -10.338 -14.562 1.00 97.50 83 PHE A CA 1
ATOM 676 C C . PHE A 1 83 ? 9.490 -9.748 -15.787 1.00 97.50 83 PHE A C 1
ATOM 678 O O . PHE A 1 83 ? 9.065 -8.713 -16.293 1.00 97.50 83 PHE A O 1
ATOM 685 N N . ALA A 1 84 ? 10.547 -10.395 -16.278 1.00 97.38 84 ALA A N 1
ATOM 686 C CA . ALA A 1 84 ? 11.227 -9.967 -17.493 1.00 97.38 84 ALA A CA 1
ATOM 687 C C . ALA A 1 84 ? 10.332 -10.088 -18.734 1.00 97.38 84 ALA A C 1
ATOM 689 O O . ALA A 1 84 ? 10.352 -9.191 -19.569 1.00 97.38 84 ALA A O 1
ATOM 690 N N . GLU A 1 85 ? 9.511 -11.138 -18.809 1.00 96.94 85 GLU A N 1
ATOM 691 C CA . GLU A 1 85 ? 8.467 -11.297 -19.826 1.00 96.94 85 GLU A CA 1
ATOM 692 C C . GLU A 1 85 ? 7.458 -10.151 -19.789 1.00 96.94 85 GLU A C 1
ATOM 694 O O . GLU A 1 85 ? 7.239 -9.493 -20.800 1.00 96.94 85 GLU A O 1
ATOM 699 N N . ALA A 1 86 ? 6.940 -9.819 -18.603 1.00 97.19 86 ALA A N 1
ATOM 700 C CA . ALA A 1 86 ? 6.033 -8.687 -18.451 1.00 97.19 86 ALA A CA 1
ATOM 701 C C . ALA A 1 86 ? 6.655 -7.380 -18.961 1.00 97.19 86 ALA A C 1
ATOM 703 O O . ALA A 1 86 ? 5.992 -6.591 -19.634 1.00 97.19 86 ALA A O 1
ATOM 704 N N . VAL A 1 87 ? 7.931 -7.136 -18.650 1.00 97.38 87 VAL A N 1
ATOM 705 C CA . VAL A 1 87 ? 8.650 -5.947 -19.126 1.00 97.38 87 VAL A CA 1
ATOM 706 C C . VAL A 1 87 ? 8.795 -5.956 -20.646 1.00 97.38 87 VAL A C 1
ATOM 708 O O . VAL A 1 87 ? 8.498 -4.940 -21.267 1.00 97.38 87 VAL A O 1
ATOM 711 N N . GLU A 1 88 ? 9.218 -7.071 -21.241 1.00 96.75 88 GLU A N 1
ATOM 712 C CA . GLU A 1 88 ? 9.347 -7.213 -22.698 1.00 96.75 88 GLU A CA 1
ATOM 713 C C . GLU A 1 88 ? 8.013 -6.944 -23.404 1.00 96.75 88 GLU A C 1
ATOM 715 O O . GLU A 1 88 ? 7.962 -6.211 -24.392 1.00 96.75 88 GLU A O 1
ATOM 720 N N . ASP A 1 89 ? 6.912 -7.461 -22.860 1.00 95.25 89 ASP A N 1
ATOM 721 C CA . ASP A 1 89 ? 5.585 -7.296 -23.445 1.00 95.25 89 ASP A CA 1
ATOM 722 C C . ASP A 1 89 ? 5.090 -5.848 -23.446 1.00 95.25 89 ASP A C 1
ATOM 724 O O . ASP A 1 89 ? 4.373 -5.447 -24.367 1.00 95.25 89 ASP A O 1
ATOM 728 N N . ASN A 1 90 ? 5.506 -5.049 -22.461 1.00 95.31 90 ASN A N 1
ATOM 729 C CA . ASN A 1 90 ? 4.972 -3.705 -22.230 1.00 95.31 90 ASN A CA 1
ATOM 730 C C . ASN A 1 90 ? 5.946 -2.573 -22.579 1.00 95.31 90 ASN A C 1
ATOM 732 O O . ASN A 1 90 ? 5.540 -1.411 -22.632 1.00 95.31 90 ASN A O 1
ATOM 736 N N . LEU A 1 91 ? 7.218 -2.879 -22.837 1.00 94.38 91 LEU A N 1
ATOM 737 C CA . LEU A 1 91 ? 8.257 -1.886 -23.100 1.00 94.38 91 LEU A CA 1
ATOM 738 C C . LEU A 1 91 ? 8.914 -2.118 -24.468 1.00 94.38 91 LEU A C 1
ATOM 740 O O . LEU A 1 91 ? 10.092 -2.435 -24.558 1.00 94.38 91 LEU A O 1
ATOM 744 N N . LYS A 1 92 ? 8.146 -1.928 -25.550 1.00 92.06 92 LYS A N 1
ATOM 745 C CA . LYS A 1 92 ? 8.563 -2.240 -26.938 1.00 92.06 92 LYS A CA 1
ATOM 746 C C . LYS A 1 92 ? 9.027 -1.043 -27.772 1.00 92.06 92 LYS A C 1
ATOM 748 O O . LYS A 1 92 ? 9.142 -1.147 -28.990 1.00 92.06 92 LYS A O 1
ATOM 753 N N . HIS A 1 93 ? 9.279 0.106 -27.148 1.00 93.75 93 HIS A N 1
ATOM 754 C CA . HIS A 1 93 ? 9.640 1.334 -27.861 1.00 93.75 93 HIS A CA 1
ATOM 755 C C . HIS A 1 93 ? 10.997 1.878 -27.408 1.00 93.75 93 HIS A C 1
ATOM 757 O O . HIS A 1 93 ? 11.306 1.804 -26.216 1.00 93.75 93 HIS A O 1
ATOM 763 N N . PRO A 1 94 ? 11.793 2.476 -28.316 1.00 96.56 94 PRO A N 1
ATOM 764 C CA . PRO A 1 94 ? 12.951 3.261 -27.918 1.00 96.56 94 PRO A CA 1
ATOM 765 C C . PRO A 1 94 ? 12.525 4.425 -27.019 1.00 96.56 94 PRO A C 1
ATOM 767 O O . PRO A 1 94 ? 11.549 5.116 -27.312 1.00 96.56 94 PRO A O 1
ATOM 770 N N . ILE A 1 95 ? 13.268 4.673 -25.942 1.00 97.31 95 ILE A N 1
ATOM 771 C CA . ILE A 1 95 ? 13.007 5.798 -25.034 1.00 97.31 95 ILE A CA 1
ATOM 772 C C . ILE A 1 95 ? 14.296 6.582 -24.841 1.00 97.31 95 ILE A C 1
ATOM 774 O O . ILE A 1 95 ? 15.329 6.006 -24.510 1.00 97.31 95 ILE A O 1
ATOM 778 N N . HIS A 1 96 ? 14.238 7.902 -25.007 1.00 98.12 96 HIS A N 1
ATOM 779 C CA . HIS A 1 96 ? 15.369 8.770 -24.694 1.00 98.12 96 HIS A CA 1
ATOM 780 C C . HIS A 1 96 ? 15.742 8.653 -23.209 1.00 98.12 96 HIS A C 1
ATOM 782 O O . HIS A 1 96 ? 14.864 8.653 -22.339 1.00 98.12 96 HIS A O 1
ATOM 788 N N . LEU A 1 97 ? 17.039 8.563 -22.906 1.00 97.75 97 LEU A N 1
ATOM 789 C CA . LEU A 1 97 ? 17.547 8.339 -21.550 1.00 97.75 97 LEU A CA 1
ATOM 790 C C . LEU A 1 97 ? 16.971 9.347 -20.550 1.00 97.75 97 LEU A C 1
ATOM 792 O O . LEU A 1 97 ? 16.475 8.961 -19.491 1.00 97.75 97 LEU A O 1
ATOM 796 N N . GLU A 1 98 ? 16.974 10.630 -20.908 1.00 97.19 98 GLU A N 1
ATOM 797 C CA . GLU A 1 98 ? 16.412 11.692 -20.071 1.00 97.19 98 GLU A CA 1
ATOM 798 C C . GLU A 1 98 ? 14.928 11.454 -19.766 1.00 97.19 98 GLU A C 1
ATOM 800 O O . GLU A 1 98 ? 14.511 11.531 -18.610 1.00 97.19 98 GLU A O 1
ATOM 805 N N . THR A 1 99 ? 14.137 11.087 -20.778 1.00 97.12 99 THR A N 1
ATOM 806 C CA . THR A 1 99 ? 12.706 10.809 -20.625 1.00 97.12 99 THR A CA 1
ATOM 807 C C . THR A 1 99 ? 12.476 9.629 -19.687 1.00 97.12 99 THR A C 1
ATOM 809 O O . THR A 1 99 ? 11.649 9.727 -18.779 1.00 97.12 99 THR A O 1
ATOM 812 N N . ALA A 1 100 ? 13.231 8.537 -19.849 1.00 96.88 100 ALA A N 1
ATOM 813 C CA . ALA A 1 100 ? 13.126 7.365 -18.983 1.00 96.88 100 ALA A CA 1
ATOM 814 C C . ALA A 1 100 ? 13.462 7.704 -17.521 1.00 96.88 100 ALA A C 1
ATOM 816 O O . ALA A 1 100 ? 12.715 7.346 -16.604 1.00 96.88 100 ALA A O 1
ATOM 817 N N . LEU A 1 101 ? 14.556 8.440 -17.292 1.00 97.69 101 LEU A N 1
ATOM 818 C CA . LEU A 1 101 ? 15.005 8.826 -15.954 1.00 97.69 101 LEU A CA 1
ATOM 819 C C . LEU A 1 101 ? 14.062 9.835 -15.289 1.00 97.69 101 LEU A C 1
ATOM 821 O O . LEU A 1 101 ? 13.748 9.681 -14.105 1.00 97.69 101 LEU A O 1
ATOM 825 N N . TYR A 1 102 ? 13.576 10.831 -16.033 1.00 96.94 102 TYR A N 1
ATOM 826 C CA . TYR A 1 102 ? 12.611 11.810 -15.536 1.00 96.94 102 TYR A CA 1
ATOM 827 C C . TYR A 1 102 ? 11.282 11.142 -15.180 1.00 96.94 102 TYR A C 1
ATOM 829 O O . TYR A 1 102 ? 10.760 11.330 -14.075 1.00 96.94 102 TYR A O 1
ATOM 837 N N . LYS A 1 103 ? 10.757 10.298 -16.079 1.00 95.31 103 LYS A N 1
ATOM 838 C CA . LYS A 1 103 ? 9.514 9.555 -15.855 1.00 95.31 103 LYS A CA 1
ATOM 839 C C . LYS A 1 103 ? 9.623 8.656 -14.629 1.00 95.31 103 LYS A C 1
ATOM 841 O O . LYS A 1 103 ? 8.737 8.692 -13.771 1.00 95.31 103 LYS A O 1
ATOM 846 N N . PHE A 1 104 ? 10.723 7.911 -14.508 1.00 96.31 104 PHE A N 1
ATOM 847 C CA . PHE A 1 104 ? 11.014 7.118 -13.319 1.00 96.31 104 PHE A CA 1
ATOM 848 C C . PHE A 1 104 ? 11.033 7.986 -12.058 1.00 96.31 104 PHE A C 1
ATOM 850 O O . PHE A 1 104 ? 10.327 7.680 -11.098 1.00 96.31 104 PHE A O 1
ATOM 857 N N . TYR A 1 105 ? 11.808 9.075 -12.058 1.00 95.88 105 TYR A N 1
ATOM 858 C CA . TYR A 1 105 ? 11.962 9.949 -10.898 1.00 95.88 105 TYR A CA 1
ATOM 859 C C . TYR A 1 105 ? 10.613 10.491 -10.414 1.00 95.88 105 TYR A C 1
ATOM 861 O O . TYR A 1 105 ? 10.295 10.355 -9.233 1.00 95.88 105 TYR A O 1
ATOM 869 N N . LYS A 1 106 ? 9.790 11.037 -11.318 1.00 95.12 106 LYS A N 1
ATOM 870 C CA . LYS A 1 106 ? 8.471 11.585 -10.969 1.00 95.12 106 LYS A CA 1
ATOM 871 C C . LYS A 1 106 ? 7.507 10.512 -10.470 1.00 95.12 106 LYS A C 1
ATOM 873 O O . LYS A 1 106 ? 6.844 10.719 -9.454 1.00 95.12 106 LYS A O 1
ATOM 878 N N . ASN A 1 107 ? 7.454 9.353 -11.127 1.00 94.38 107 ASN A N 1
ATOM 879 C CA . ASN A 1 107 ? 6.603 8.246 -10.686 1.00 94.38 107 ASN A CA 1
ATOM 880 C C . ASN A 1 107 ? 7.042 7.717 -9.306 1.00 94.38 107 ASN A C 1
ATOM 882 O O . ASN A 1 107 ? 6.204 7.467 -8.434 1.00 94.38 107 ASN A O 1
ATOM 886 N N . TRP A 1 108 ? 8.352 7.589 -9.083 1.00 92.88 108 TRP A N 1
ATOM 887 C CA . TRP A 1 108 ? 8.921 7.135 -7.817 1.00 92.88 108 TRP A CA 1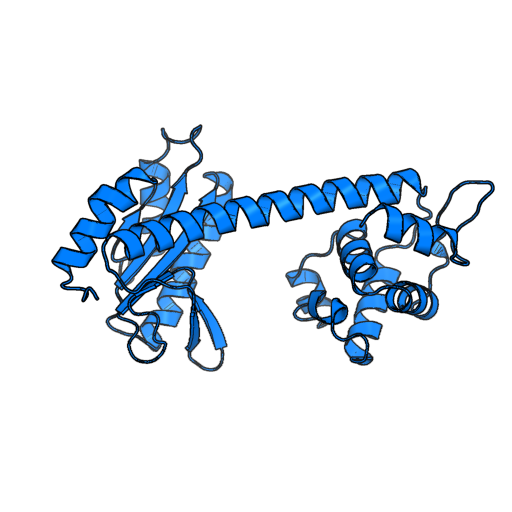
ATOM 888 C C . TRP A 1 108 ? 8.677 8.134 -6.685 1.00 92.88 108 TRP A C 1
ATOM 890 O O . TRP A 1 108 ? 8.272 7.736 -5.594 1.00 92.88 108 TRP A O 1
ATOM 900 N N . GLU A 1 109 ? 8.860 9.429 -6.943 1.00 92.75 109 GLU A N 1
ATOM 901 C CA . GLU A 1 109 ? 8.578 10.500 -5.987 1.00 92.75 109 GLU A CA 1
ATOM 902 C C . GLU A 1 109 ? 7.118 10.447 -5.510 1.00 92.75 109 GLU A C 1
ATOM 904 O O . GLU A 1 109 ? 6.853 10.413 -4.306 1.00 92.75 109 GLU A O 1
ATOM 909 N N . GLU A 1 110 ? 6.158 10.359 -6.436 1.00 89.62 110 GLU A N 1
ATOM 910 C CA . GLU A 1 110 ? 4.736 10.271 -6.090 1.00 89.62 110 GLU A CA 1
ATOM 911 C C . GLU A 1 110 ? 4.384 8.962 -5.373 1.00 89.62 110 GLU A C 1
ATOM 913 O O . GLU A 1 110 ? 3.567 8.948 -4.443 1.00 89.62 110 GLU A O 1
ATOM 918 N N . HIS A 1 111 ? 5.028 7.851 -5.737 1.00 87.50 111 HIS A N 1
ATOM 919 C CA . HIS A 1 111 ? 4.919 6.600 -4.992 1.00 87.50 111 HIS A CA 1
ATOM 920 C C . HIS A 1 111 ? 5.394 6.769 -3.536 1.00 87.50 111 HIS A C 1
ATOM 922 O O . HIS A 1 111 ? 4.662 6.412 -2.612 1.00 87.50 111 HIS A O 1
ATOM 928 N N . GLN A 1 112 ? 6.550 7.398 -3.303 1.00 88.44 112 GLN A N 1
ATOM 929 C CA . GLN A 1 112 ? 7.072 7.644 -1.953 1.00 88.44 112 GLN A CA 1
ATOM 930 C C . GLN A 1 112 ? 6.215 8.630 -1.150 1.00 88.44 112 GLN A C 1
ATOM 932 O O . GLN A 1 112 ? 5.933 8.381 0.024 1.00 88.44 112 GLN A O 1
ATOM 937 N N . LYS A 1 113 ? 5.716 9.707 -1.772 1.00 88.00 113 LYS A N 1
ATOM 938 C CA . LYS A 1 113 ? 4.790 10.654 -1.126 1.00 88.00 113 LYS A CA 1
ATOM 939 C C . LYS A 1 113 ? 3.513 9.969 -0.645 1.00 88.00 113 LYS A C 1
ATOM 941 O O . LYS A 1 113 ? 2.975 10.356 0.392 1.00 88.00 113 LYS A O 1
ATOM 946 N N . ARG A 1 114 ? 2.991 8.984 -1.385 1.00 81.94 114 ARG A N 1
ATOM 947 C CA . ARG A 1 114 ? 1.819 8.197 -0.956 1.00 81.94 114 ARG A CA 1
ATOM 948 C C . ARG A 1 114 ? 2.132 7.361 0.286 1.00 81.94 114 ARG A C 1
ATOM 950 O O . ARG A 1 114 ? 1.398 7.455 1.266 1.00 81.94 114 ARG A O 1
ATOM 957 N N . HIS A 1 115 ? 3.252 6.638 0.283 1.00 84.69 115 HIS A N 1
ATOM 958 C CA . HIS A 1 115 ? 3.694 5.835 1.434 1.00 84.69 115 HIS A CA 1
ATOM 959 C C . HIS A 1 115 ? 3.985 6.678 2.673 1.00 84.69 115 HIS A C 1
ATOM 961 O O . HIS A 1 115 ? 3.624 6.305 3.785 1.00 84.69 115 HIS A O 1
ATOM 967 N N . TYR A 1 116 ? 4.613 7.841 2.501 1.00 86.56 116 TYR A N 1
ATOM 968 C CA . TYR A 1 116 ? 4.856 8.769 3.602 1.00 86.56 116 TYR A CA 1
ATOM 969 C C . TYR A 1 116 ? 3.547 9.291 4.216 1.00 86.56 116 TYR A C 1
ATOM 971 O O . TYR A 1 116 ? 3.393 9.283 5.435 1.00 86.56 116 TYR A O 1
ATOM 979 N N . ARG A 1 117 ? 2.573 9.691 3.385 1.00 83.31 117 ARG A N 1
ATOM 980 C CA . ARG A 1 117 ? 1.257 10.165 3.853 1.00 83.31 117 ARG A CA 1
ATOM 981 C C . ARG A 1 117 ? 0.486 9.095 4.637 1.00 83.31 117 ARG A C 1
ATOM 983 O O . ARG A 1 117 ? -0.133 9.435 5.647 1.00 83.31 117 ARG A O 1
ATOM 990 N N . GLY A 1 118 ? 0.540 7.837 4.189 1.00 84.25 118 GLY A N 1
ATOM 991 C CA . GLY A 1 118 ? -0.032 6.690 4.907 1.00 84.25 118 GLY A CA 1
ATOM 992 C C . GLY A 1 118 ? 0.624 6.499 6.274 1.00 84.25 118 GLY A C 1
ATOM 993 O O . GLY A 1 118 ? -0.036 6.668 7.297 1.00 84.25 118 GLY A O 1
ATOM 994 N N . ARG A 1 119 ? 1.953 6.317 6.290 1.00 88.94 119 ARG A N 1
ATOM 995 C CA . ARG A 1 119 ? 2.739 6.126 7.523 1.00 88.94 119 ARG A CA 1
ATOM 996 C C . ARG A 1 119 ? 2.558 7.243 8.543 1.00 88.94 119 ARG A C 1
ATOM 998 O O . ARG A 1 119 ? 2.433 6.967 9.725 1.00 88.94 119 ARG A O 1
ATOM 1005 N N . LYS A 1 120 ? 2.500 8.505 8.107 1.00 92.50 120 LYS A N 1
ATOM 1006 C CA . LYS A 1 120 ? 2.266 9.639 9.016 1.00 92.50 120 LYS A CA 1
ATOM 1007 C C . LYS A 1 120 ? 0.921 9.529 9.744 1.00 92.50 120 LYS A C 1
ATOM 1009 O O . LYS A 1 120 ? 0.829 9.909 10.904 1.00 92.50 120 LYS A O 1
ATOM 1014 N N . SER A 1 121 ? -0.111 9.038 9.058 1.00 92.88 121 SER A N 1
ATOM 1015 C CA . SER A 1 121 ? -1.450 8.874 9.636 1.00 92.88 121 SER A CA 1
ATOM 1016 C C . SER A 1 121 ? -1.488 7.693 10.611 1.00 92.88 121 SER A C 1
ATOM 1018 O O . SER A 1 121 ? -2.028 7.836 11.702 1.00 92.88 121 SER A O 1
ATOM 1020 N N . GLU A 1 122 ? -0.865 6.568 10.244 1.00 94.62 122 GLU A N 1
ATOM 1021 C CA . GLU A 1 122 ? -0.723 5.386 11.110 1.00 94.62 122 GLU A CA 1
ATOM 1022 C C . GLU A 1 122 ? 0.074 5.707 12.382 1.00 94.62 122 GLU A C 1
ATOM 1024 O O . GLU A 1 122 ? -0.408 5.467 13.488 1.00 94.62 122 GLU A O 1
ATOM 1029 N N . ASN A 1 123 ? 1.254 6.320 12.234 1.00 95.56 123 ASN A N 1
ATOM 1030 C CA . ASN A 1 123 ? 2.114 6.683 13.360 1.00 95.56 123 ASN A CA 1
ATOM 1031 C C . ASN A 1 123 ? 1.410 7.634 14.324 1.00 95.56 123 ASN A C 1
ATOM 1033 O O . ASN A 1 123 ? 1.455 7.395 15.522 1.00 95.56 123 ASN A O 1
ATOM 1037 N N . PHE A 1 124 ? 0.713 8.656 13.812 1.00 96.69 124 PHE A N 1
ATOM 1038 C CA . PHE A 1 124 ? -0.040 9.587 14.653 1.00 96.69 124 PHE A CA 1
ATOM 1039 C C . PHE A 1 124 ? -1.031 8.854 15.567 1.00 96.69 124 PHE A C 1
ATOM 1041 O O . PHE A 1 124 ? -1.027 9.072 16.771 1.00 96.69 124 PHE A O 1
ATOM 1048 N N . VAL A 1 125 ? -1.840 7.941 15.017 1.00 97.56 125 VAL A N 1
ATOM 1049 C CA . VAL A 1 125 ? -2.825 7.186 15.809 1.00 97.56 125 VAL A CA 1
ATOM 1050 C C . VAL A 1 125 ? -2.133 6.282 16.831 1.00 97.56 125 VAL A C 1
ATOM 1052 O O . VAL A 1 125 ? -2.501 6.294 18.004 1.00 97.56 125 VAL A O 1
ATOM 1055 N N . ILE A 1 126 ? -1.117 5.519 16.409 1.00 97.50 126 ILE A N 1
ATOM 1056 C CA . ILE A 1 126 ? -0.391 4.593 17.290 1.00 97.50 126 ILE A CA 1
ATOM 1057 C C . ILE A 1 126 ? 0.297 5.349 18.434 1.00 97.50 126 ILE A C 1
ATOM 1059 O O . ILE A 1 126 ? 0.210 4.927 19.587 1.00 97.50 126 ILE A O 1
ATOM 1063 N N . GLU A 1 127 ? 0.973 6.457 18.136 1.00 97.56 127 GLU A N 1
ATOM 1064 C CA . GLU A 1 127 ? 1.662 7.281 19.129 1.00 97.56 127 GLU A CA 1
ATOM 1065 C C . GLU A 1 127 ? 0.668 7.923 20.097 1.00 97.56 127 GLU A C 1
ATOM 1067 O O . GLU A 1 127 ? 0.866 7.818 21.306 1.00 97.56 127 GLU A O 1
ATOM 1072 N N . THR A 1 128 ? -0.442 8.488 19.607 1.00 97.81 128 THR A N 1
ATOM 1073 C CA . THR A 1 128 ? -1.506 9.022 20.470 1.00 97.81 128 THR A CA 1
ATOM 1074 C C . THR A 1 128 ? -2.037 7.960 21.431 1.00 97.81 128 THR A C 1
ATOM 1076 O O . THR A 1 128 ? -2.164 8.228 22.623 1.00 97.81 128 THR A O 1
ATOM 1079 N N . LEU A 1 129 ? -2.303 6.742 20.959 1.00 97.88 129 LEU A N 1
ATOM 1080 C CA . LEU A 1 129 ? -2.795 5.656 21.812 1.00 97.88 129 LEU A CA 1
ATOM 1081 C C . LEU A 1 129 ? -1.763 5.227 22.864 1.00 97.88 129 LEU A C 1
ATOM 1083 O O . LEU A 1 129 ? -2.110 5.065 24.035 1.00 97.88 129 LEU A O 1
ATOM 1087 N N . ARG A 1 130 ? -0.488 5.108 22.476 1.00 97.56 130 ARG A N 1
ATOM 1088 C CA . ARG A 1 130 ? 0.610 4.757 23.394 1.00 97.56 130 ARG A CA 1
ATOM 1089 C C . ARG A 1 130 ? 0.858 5.817 24.458 1.00 97.56 130 ARG A C 1
ATOM 1091 O O . ARG A 1 130 ? 1.110 5.462 25.607 1.00 97.56 130 ARG A O 1
ATOM 1098 N N . LEU A 1 131 ? 0.760 7.100 24.101 1.00 97.38 131 LEU A N 1
ATOM 1099 C CA . LEU A 1 131 ? 0.846 8.205 25.062 1.00 97.38 131 LEU A CA 1
ATOM 1100 C C . LEU A 1 131 ? -0.221 8.071 26.158 1.00 97.38 131 LEU A C 1
ATOM 1102 O O . LEU A 1 131 ? 0.057 8.346 27.321 1.00 97.38 131 LEU A O 1
ATOM 1106 N N . HIS A 1 132 ? -1.397 7.547 25.807 1.00 97.06 132 HIS A N 1
ATOM 1107 C CA . HIS A 1 132 ? -2.499 7.266 26.731 1.00 97.06 132 HIS A CA 1
ATOM 1108 C C . HIS A 1 132 ? -2.489 5.830 27.277 1.00 97.06 132 HIS A C 1
ATOM 1110 O O . HIS A 1 132 ? -3.518 5.334 27.738 1.00 97.06 132 HIS A O 1
ATOM 1116 N N . LYS A 1 133 ? -1.319 5.176 27.251 1.00 97.44 133 LYS A N 1
ATOM 1117 C CA . LYS A 1 133 ? -1.053 3.857 27.842 1.00 97.44 133 LYS A CA 1
ATOM 1118 C C . LYS A 1 133 ? -1.801 2.685 27.208 1.00 97.44 133 LYS A C 1
ATOM 1120 O O . LYS A 1 133 ? -1.786 1.587 27.753 1.00 97.44 133 LYS A O 1
ATOM 1125 N N . TYR A 1 134 ? -2.392 2.858 26.029 1.00 97.75 134 TYR A N 1
ATOM 1126 C CA . TYR A 1 134 ? -2.930 1.724 25.287 1.00 97.75 134 TYR A CA 1
ATOM 1127 C C . TYR A 1 134 ? -1.805 0.981 24.554 1.00 97.75 134 TYR A C 1
ATOM 1129 O O . TYR A 1 134 ? -1.033 1.609 23.816 1.00 97.75 134 TYR A O 1
ATOM 1137 N N . PRO A 1 135 ? -1.704 -0.354 24.699 1.00 95.94 135 PRO A N 1
ATOM 1138 C CA . PRO A 1 135 ? -0.747 -1.156 23.950 1.00 95.94 135 PRO A CA 1
ATOM 1139 C C . PRO A 1 135 ? -1.163 -1.218 22.479 1.00 95.94 135 PRO A C 1
ATOM 1141 O O . PRO A 1 135 ? -1.865 -2.126 22.053 1.00 95.94 135 PRO A O 1
ATOM 1144 N N . ALA A 1 136 ? -0.757 -0.223 21.696 1.00 96.88 136 ALA A N 1
ATOM 1145 C CA . ALA A 1 136 ? -1.115 -0.106 20.289 1.00 96.88 136 ALA A CA 1
ATOM 1146 C C . ALA A 1 136 ? 0.076 -0.440 19.387 1.00 96.88 136 ALA A C 1
ATOM 1148 O O . ALA A 1 136 ? 1.176 0.104 19.546 1.00 96.88 136 ALA A O 1
ATOM 1149 N N . ARG A 1 137 ? -0.120 -1.315 18.401 1.00 96.44 137 ARG A N 1
ATOM 1150 C CA . ARG A 1 137 ? 0.872 -1.563 17.344 1.00 96.44 137 ARG A CA 1
ATOM 1151 C C . ARG A 1 137 ? 0.196 -2.141 16.107 1.00 96.44 137 ARG A C 1
ATOM 1153 O O . ARG A 1 137 ? -0.856 -2.758 16.193 1.00 96.44 137 ARG A O 1
ATOM 1160 N N . LYS A 1 138 ? 0.852 -1.969 14.969 1.00 96.50 138 LYS A N 1
ATOM 1161 C CA . LYS A 1 138 ? 0.567 -2.700 13.741 1.00 96.50 138 LYS A CA 1
ATOM 1162 C C . LYS A 1 138 ? 0.931 -4.182 13.888 1.00 96.50 138 LYS A C 1
ATOM 1164 O O . LYS A 1 138 ? 2.048 -4.492 14.318 1.00 96.50 138 LYS A O 1
ATOM 1169 N N . ILE A 1 139 ? 0.012 -5.074 13.529 1.00 96.00 139 ILE A N 1
ATOM 1170 C CA . ILE A 1 139 ? 0.215 -6.531 13.583 1.00 96.00 139 ILE A CA 1
ATOM 1171 C C . ILE A 1 139 ? -0.255 -7.198 12.294 1.00 96.00 139 ILE A C 1
ATOM 1173 O O . ILE A 1 139 ? -1.020 -6.623 11.520 1.00 96.00 139 ILE A O 1
ATOM 1177 N N . LYS A 1 140 ? 0.191 -8.437 12.097 1.00 94.88 140 LYS A N 1
ATOM 1178 C CA . LYS A 1 140 ? -0.363 -9.352 11.106 1.00 94.88 140 LYS A CA 1
ATOM 1179 C C . LYS A 1 140 ? -1.135 -10.447 11.829 1.00 94.88 140 LYS A C 1
ATOM 1181 O O . LYS A 1 140 ? -0.640 -10.980 12.819 1.00 94.88 140 LYS A O 1
ATOM 1186 N N . VAL A 1 141 ? -2.326 -10.762 11.342 1.00 93.25 141 VAL A N 1
ATOM 1187 C CA . VAL A 1 141 ? -3.176 -11.837 11.856 1.00 93.25 141 VAL A CA 1
ATOM 1188 C C . VAL A 1 141 ? -3.428 -12.854 10.755 1.00 93.25 141 VAL A C 1
ATOM 1190 O O . VAL A 1 141 ? -3.608 -12.491 9.592 1.00 93.25 141 VAL A O 1
ATOM 1193 N N . GLN A 1 142 ? -3.440 -14.130 11.123 1.00 90.44 142 GLN A N 1
ATOM 1194 C CA . GLN A 1 142 ? -3.839 -15.205 10.227 1.00 90.44 142 GLN A CA 1
ATOM 1195 C C . GLN A 1 142 ? -5.324 -15.481 10.458 1.00 90.44 142 GLN A C 1
ATOM 1197 O O . GLN A 1 142 ? -5.709 -15.898 11.545 1.00 90.44 142 GLN A O 1
ATOM 1202 N N . CYS A 1 143 ? -6.157 -15.257 9.445 1.00 86.56 143 CYS A N 1
ATOM 1203 C CA . CYS A 1 143 ? -7.587 -15.541 9.509 1.00 86.56 143 CYS A CA 1
ATOM 1204 C C . CYS A 1 143 ? -8.006 -16.342 8.273 1.00 86.56 143 CYS A C 1
ATOM 1206 O O . CYS A 1 143 ? -7.752 -15.932 7.141 1.00 86.56 143 CYS A O 1
ATOM 1208 N N . ARG A 1 144 ? -8.586 -17.534 8.486 1.00 83.75 144 ARG A N 1
ATOM 1209 C CA . ARG A 1 144 ? -9.002 -18.477 7.424 1.00 83.75 144 ARG A CA 1
ATOM 1210 C C . ARG A 1 144 ? -7.931 -18.734 6.350 1.00 83.75 144 ARG A C 1
ATOM 1212 O O . ARG A 1 144 ? -8.202 -18.707 5.152 1.00 83.75 144 ARG A O 1
ATOM 1219 N N . GLY A 1 145 ? -6.687 -18.942 6.780 1.00 81.62 145 GLY A N 1
ATOM 1220 C CA . GLY A 1 145 ? -5.566 -19.209 5.870 1.00 81.62 145 GLY A CA 1
ATOM 1221 C C . GLY A 1 145 ? -5.057 -17.988 5.093 1.00 81.62 145 GLY A C 1
ATOM 1222 O O . GLY A 1 145 ? -4.139 -18.129 4.287 1.00 81.62 145 GLY A O 1
ATOM 1223 N N . LYS A 1 146 ? -5.605 -16.790 5.338 1.00 85.19 146 LYS A N 1
ATOM 1224 C CA . LYS A 1 146 ? -5.128 -15.528 4.768 1.00 85.19 146 LYS A CA 1
ATOM 1225 C C . LYS A 1 146 ? -4.409 -14.705 5.831 1.00 85.19 146 LYS A C 1
ATOM 1227 O O . LYS A 1 146 ? -4.920 -14.518 6.933 1.00 85.19 146 LYS A O 1
ATOM 1232 N N . GLU A 1 147 ? -3.255 -14.163 5.462 1.00 88.81 147 GLU A N 1
ATOM 1233 C CA . GLU A 1 147 ? -2.565 -13.162 6.271 1.00 88.81 147 GLU A CA 1
ATOM 1234 C C . GLU A 1 147 ? -3.217 -11.789 6.043 1.00 88.81 147 GLU A C 1
ATOM 1236 O O . GLU A 1 147 ? -3.433 -11.360 4.901 1.00 88.81 147 GLU A O 1
ATOM 1241 N N . ARG A 1 148 ? -3.538 -11.092 7.133 1.00 88.56 148 ARG A N 1
ATOM 1242 C CA . ARG A 1 148 ? -4.117 -9.746 7.127 1.00 88.56 148 ARG A CA 1
ATOM 1243 C C . ARG A 1 148 ? -3.300 -8.819 8.003 1.00 88.56 148 ARG A C 1
ATOM 1245 O O . ARG A 1 148 ? -2.902 -9.176 9.104 1.00 88.56 148 ARG A O 1
ATOM 1252 N N . GLU A 1 149 ? -3.066 -7.615 7.509 1.00 93.88 149 GLU A N 1
ATOM 1253 C CA . GLU A 1 149 ? -2.381 -6.565 8.249 1.00 93.88 149 GLU A CA 1
ATOM 1254 C C . GLU A 1 149 ? -3.417 -5.629 8.873 1.00 93.88 149 GLU A C 1
ATOM 1256 O O . GLU A 1 149 ? -4.303 -5.138 8.178 1.00 93.88 149 GLU A O 1
ATOM 1261 N N . ILE A 1 150 ? -3.297 -5.388 10.177 1.00 95.69 150 ILE A N 1
ATOM 1262 C CA . ILE A 1 150 ? -4.147 -4.455 10.919 1.00 95.69 150 ILE A CA 1
ATOM 1263 C C . ILE A 1 150 ? -3.303 -3.234 11.244 1.00 95.69 150 ILE A C 1
ATOM 1265 O O . ILE A 1 150 ? -2.302 -3.356 11.956 1.00 95.69 150 ILE A O 1
ATOM 1269 N N . ASP A 1 151 ? -3.700 -2.065 10.732 1.00 96.56 151 ASP A N 1
ATOM 1270 C CA . ASP A 1 151 ? -2.897 -0.839 10.827 1.00 96.56 151 ASP A CA 1
ATOM 1271 C C . ASP A 1 151 ? -2.606 -0.459 12.284 1.00 96.56 151 ASP A C 1
ATOM 1273 O O . ASP A 1 151 ? -1.491 -0.054 12.613 1.00 96.56 151 ASP A O 1
ATOM 1277 N N . CYS A 1 152 ? -3.585 -0.642 13.173 1.00 97.69 152 CYS A N 1
ATOM 1278 C CA . CYS A 1 152 ? -3.393 -0.535 14.611 1.00 97.69 152 CYS A CA 1
ATOM 1279 C C . CYS A 1 152 ? -4.302 -1.516 15.370 1.00 97.69 152 CYS A C 1
ATOM 1281 O O . CYS A 1 152 ? -5.518 -1.518 15.201 1.00 97.69 152 CYS A O 1
ATOM 1283 N N . ALA A 1 153 ? -3.690 -2.348 16.212 1.00 97.62 153 ALA A N 1
ATOM 1284 C CA . ALA A 1 153 ? -4.343 -3.336 17.059 1.00 97.62 153 ALA A CA 1
ATOM 1285 C C . ALA A 1 153 ? -4.141 -3.023 18.547 1.00 97.62 153 ALA A C 1
ATOM 1287 O O . ALA A 1 153 ? -3.055 -2.576 18.934 1.00 97.62 153 ALA A O 1
ATOM 1288 N N . ILE A 1 154 ? -5.170 -3.288 19.362 1.00 97.56 154 ILE A N 1
ATOM 1289 C CA . ILE A 1 154 ? -5.132 -3.172 20.829 1.00 97.56 154 ILE A CA 1
ATOM 1290 C C . ILE A 1 154 ? -5.799 -4.407 21.471 1.00 97.56 154 ILE A C 1
ATOM 1292 O O . ILE A 1 154 ? -6.977 -4.655 21.203 1.00 97.56 154 ILE A O 1
ATOM 1296 N N . PRO A 1 155 ? -5.105 -5.157 22.348 1.00 96.06 155 PRO A N 1
ATOM 1297 C CA . PRO A 1 155 ? -3.644 -5.240 22.412 1.00 96.06 155 PRO A CA 1
ATOM 1298 C C . PRO A 1 155 ? -3.065 -5.741 21.070 1.00 96.06 155 PRO A C 1
ATOM 1300 O O . PRO A 1 155 ? -3.808 -6.247 20.225 1.00 96.06 155 PRO A O 1
ATOM 1303 N N . PRO A 1 156 ? -1.747 -5.626 20.834 1.00 94.94 156 PRO A N 1
ATOM 1304 C CA . PRO A 1 156 ? -1.120 -6.037 19.589 1.00 94.94 156 PRO A CA 1
ATOM 1305 C C . PRO A 1 156 ? -0.777 -7.530 19.649 1.00 94.94 156 PRO A C 1
ATOM 1307 O O . PRO A 1 156 ? 0.367 -7.925 19.433 1.00 94.94 156 PRO A O 1
ATOM 1310 N N . ASP A 1 157 ? -1.778 -8.335 19.987 1.00 93.62 157 ASP A N 1
ATOM 1311 C CA . ASP A 1 157 ? -1.690 -9.779 20.153 1.00 93.62 157 ASP A CA 1
ATOM 1312 C C . ASP A 1 157 ? -2.691 -10.448 19.198 1.00 93.62 157 ASP A C 1
ATOM 1314 O O . ASP A 1 157 ? -3.900 -10.290 19.387 1.00 93.62 157 ASP A O 1
ATOM 1318 N N . PRO A 1 158 ? -2.222 -11.191 18.177 1.00 91.88 158 PRO A N 1
ATOM 1319 C CA . PRO A 1 158 ? -3.088 -11.925 17.259 1.00 91.88 158 PRO A CA 1
ATOM 1320 C C . PRO A 1 158 ? -4.034 -12.931 17.927 1.00 91.88 158 PRO A C 1
ATOM 1322 O O . PRO A 1 158 ? -5.006 -13.320 17.293 1.00 91.88 158 PRO A O 1
ATOM 1325 N N . GLN A 1 159 ? -3.766 -13.374 19.159 1.00 89.75 159 GLN A N 1
ATOM 1326 C CA . GLN A 1 159 ? -4.615 -14.335 19.876 1.00 89.75 159 GLN A CA 1
ATOM 1327 C C . GLN A 1 159 ? -5.653 -13.665 20.788 1.00 89.75 159 GLN A C 1
ATOM 1329 O O . GLN A 1 159 ? -6.655 -14.281 21.135 1.00 89.75 159 GLN A O 1
ATOM 1334 N N . ASN A 1 160 ? -5.440 -12.403 21.162 1.00 90.69 160 ASN A N 1
ATOM 1335 C CA . ASN A 1 160 ? -6.286 -11.658 22.102 1.00 90.69 160 ASN A CA 1
ATOM 1336 C C . ASN A 1 160 ? -6.579 -10.249 21.572 1.00 90.69 160 ASN A C 1
ATOM 1338 O O . ASN A 1 160 ? -6.525 -9.250 22.292 1.00 90.69 160 ASN A O 1
ATOM 1342 N N . LEU A 1 161 ? -6.853 -10.158 20.275 1.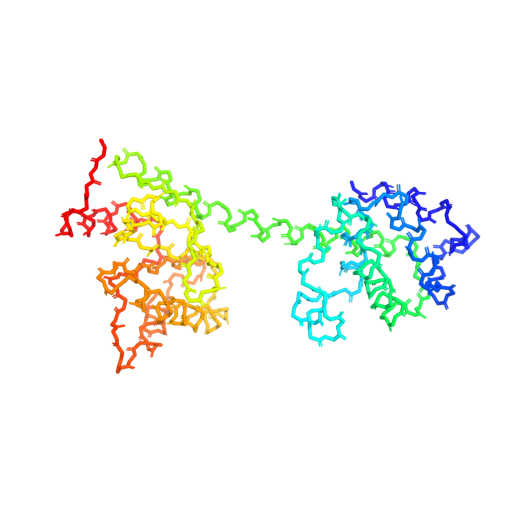00 93.75 161 LEU A N 1
ATOM 1343 C CA . LEU A 1 161 ? -7.149 -8.904 19.606 1.00 93.75 161 LEU A CA 1
ATOM 1344 C C . LEU A 1 161 ? -8.535 -8.391 20.021 1.00 93.75 161 LEU A C 1
ATOM 1346 O O . LEU A 1 161 ? -9.546 -9.035 19.749 1.00 93.75 161 LEU A O 1
ATOM 1350 N N . ARG A 1 162 ? -8.593 -7.207 20.642 1.00 96.31 162 ARG A N 1
ATOM 1351 C CA . ARG A 1 162 ? -9.856 -6.606 21.116 1.00 96.31 162 ARG A CA 1
ATOM 1352 C C . ARG A 1 162 ? -10.330 -5.450 20.252 1.00 96.31 162 ARG A C 1
ATOM 1354 O O . ARG A 1 162 ? -11.531 -5.268 20.090 1.00 96.31 162 ARG A O 1
ATOM 1361 N N . VAL A 1 163 ? -9.402 -4.674 19.702 1.00 98.19 163 VAL A N 1
ATOM 1362 C CA . VAL A 1 163 ? -9.689 -3.534 18.829 1.00 98.19 163 VAL A CA 1
ATOM 1363 C C . VAL A 1 163 ? -8.839 -3.641 17.572 1.00 98.19 163 VAL A C 1
ATOM 1365 O O . VAL A 1 163 ? -7.614 -3.717 17.670 1.00 98.19 163 VAL A O 1
ATOM 1368 N N . ALA A 1 164 ? -9.478 -3.595 16.405 1.00 97.94 164 ALA A N 1
ATOM 1369 C CA . ALA A 1 164 ? -8.824 -3.406 15.114 1.00 97.94 164 ALA A CA 1
ATOM 1370 C C . ALA A 1 164 ? -9.170 -2.024 14.563 1.00 97.94 164 ALA A C 1
ATOM 1372 O O . ALA A 1 164 ? -10.340 -1.653 14.471 1.00 97.94 164 ALA A O 1
ATOM 1373 N N . ILE A 1 165 ? -8.144 -1.269 14.186 1.00 98.31 165 ILE A N 1
ATOM 1374 C CA . ILE A 1 165 ? -8.278 0.077 13.644 1.00 98.31 165 ILE A CA 1
ATOM 1375 C C . ILE A 1 165 ? -7.687 0.096 12.237 1.00 98.31 165 ILE A C 1
ATOM 1377 O O . ILE A 1 165 ? -6.486 -0.128 12.068 1.00 98.31 165 ILE A O 1
ATOM 1381 N N . MET A 1 166 ? -8.518 0.412 11.242 1.00 97.38 166 MET A N 1
ATOM 1382 C CA . MET A 1 166 ? -8.095 0.580 9.849 1.00 97.38 166 MET A CA 1
ATOM 1383 C C . MET A 1 166 ? -7.938 2.064 9.522 1.00 97.38 166 MET A C 1
ATOM 1385 O O . MET A 1 166 ? -8.889 2.839 9.631 1.00 97.38 166 MET A O 1
ATOM 1389 N N . ILE A 1 167 ? -6.736 2.474 9.112 1.00 96.12 167 ILE A N 1
ATOM 1390 C CA . ILE A 1 167 ? -6.336 3.883 9.021 1.00 96.12 167 ILE A CA 1
ATOM 1391 C C . ILE A 1 167 ? -6.065 4.255 7.567 1.00 96.12 167 ILE A C 1
ATOM 1393 O O . ILE A 1 167 ? -5.180 3.717 6.903 1.00 96.12 167 ILE A O 1
ATOM 1397 N N . ARG A 1 168 ? -6.801 5.236 7.046 1.00 93.50 168 ARG A N 1
ATOM 1398 C CA . ARG A 1 168 ? -6.536 5.832 5.732 1.00 93.50 168 ARG A CA 1
ATOM 1399 C C . ARG A 1 168 ? -6.634 7.349 5.809 1.00 93.50 168 ARG A C 1
ATOM 1401 O O . ARG A 1 168 ? -7.201 7.932 6.727 1.00 93.50 168 ARG A O 1
ATOM 1408 N N . ARG A 1 169 ? -6.084 7.994 4.785 1.00 91.50 169 ARG A N 1
ATOM 1409 C CA . ARG A 1 169 ? -6.211 9.428 4.532 1.00 91.50 169 ARG A CA 1
ATOM 1410 C C . ARG A 1 169 ? -6.532 9.631 3.063 1.00 91.50 169 ARG A C 1
ATOM 1412 O O . ARG A 1 169 ? -5.907 8.988 2.218 1.00 91.50 169 ARG A O 1
ATOM 1419 N N . GLY A 1 170 ? -7.456 10.530 2.748 1.00 90.19 170 GLY A N 1
ATOM 1420 C CA . GLY A 1 170 ? -7.814 10.757 1.354 1.00 90.19 170 GLY A CA 1
ATOM 1421 C C . GLY A 1 170 ? -8.833 11.858 1.113 1.00 90.19 170 GLY A C 1
ATOM 1422 O O . GLY A 1 170 ? -9.073 12.725 1.957 1.00 90.19 170 GLY A O 1
ATOM 1423 N N . VAL A 1 171 ? -9.364 11.831 -0.104 1.00 90.62 171 VAL A N 1
ATOM 1424 C CA . VAL A 1 171 ? -10.448 12.687 -0.589 1.00 90.62 171 VAL A CA 1
ATOM 1425 C C . VAL A 1 171 ? -11.665 11.830 -0.923 1.00 90.62 171 VAL A C 1
ATOM 1427 O O . VAL A 1 171 ? -11.533 10.647 -1.244 1.00 90.62 171 VAL A O 1
ATOM 1430 N N . PHE A 1 172 ? -12.846 12.437 -0.930 1.00 88.88 172 PHE A N 1
ATOM 1431 C CA . PHE A 1 172 ? -14.131 11.788 -1.165 1.00 88.88 172 PHE A CA 1
ATOM 1432 C C . PHE A 1 172 ? -14.149 10.928 -2.437 1.00 88.88 172 PHE A C 1
ATOM 1434 O O . PHE A 1 172 ? -14.740 9.852 -2.448 1.00 88.88 172 PHE A O 1
ATOM 1441 N N . ARG A 1 173 ? -13.452 11.351 -3.501 1.00 88.31 173 ARG A N 1
ATOM 1442 C CA . ARG A 1 173 ? -13.348 10.583 -4.754 1.00 88.31 173 ARG A CA 1
ATOM 1443 C C . ARG A 1 173 ? -12.809 9.164 -4.540 1.00 88.31 173 ARG A C 1
ATOM 1445 O O . ARG A 1 173 ? -13.279 8.228 -5.177 1.00 88.31 173 ARG A O 1
ATOM 1452 N N . ASP A 1 174 ? -11.857 9.001 -3.626 1.00 86.25 174 ASP A N 1
ATOM 1453 C CA . ASP A 1 174 ? -11.225 7.710 -3.349 1.00 86.25 174 ASP A CA 1
ATOM 1454 C C . ASP A 1 174 ? -12.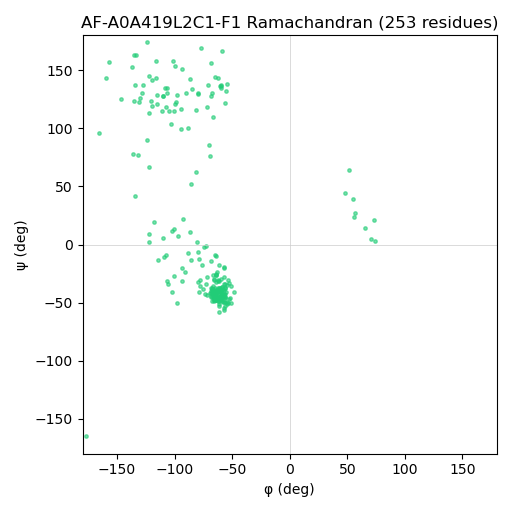000 6.904 -2.287 1.00 86.25 174 ASP A C 1
ATOM 1456 O O . ASP A 1 174 ? -11.688 5.736 -2.034 1.00 86.25 174 ASP A O 1
ATOM 1460 N N . LEU A 1 175 ? -13.016 7.511 -1.660 1.00 92.50 175 LEU A N 1
ATOM 1461 C CA . LEU A 1 175 ? -13.749 6.938 -0.535 1.00 92.50 175 LEU A CA 1
ATOM 1462 C C . LEU A 1 175 ? -14.527 5.683 -0.919 1.00 92.50 175 LEU A C 1
ATOM 1464 O O . LEU A 1 175 ? -14.526 4.737 -0.147 1.00 92.50 175 LEU A O 1
ATOM 1468 N N . VAL A 1 176 ? -15.156 5.636 -2.098 1.00 89.75 176 VAL A N 1
ATOM 1469 C CA . VAL A 1 176 ? -16.006 4.496 -2.503 1.00 89.75 176 VAL A CA 1
ATOM 1470 C C . VAL A 1 176 ? -15.234 3.180 -2.442 1.00 89.75 176 VAL A C 1
ATOM 1472 O O . VAL A 1 176 ? -15.716 2.189 -1.901 1.00 89.75 176 VAL A O 1
ATOM 1475 N N . LYS A 1 177 ? -14.002 3.176 -2.960 1.00 90.19 177 LYS A N 1
ATOM 1476 C CA . LYS A 1 177 ? -13.130 2.002 -2.905 1.00 90.19 177 LYS A CA 1
ATOM 1477 C C . LYS A 1 177 ? -12.725 1.677 -1.465 1.00 90.19 177 LYS A C 1
ATOM 1479 O O . LYS A 1 177 ? -12.764 0.516 -1.079 1.00 90.19 177 LYS A O 1
ATOM 1484 N N . ARG A 1 178 ? -12.356 2.693 -0.682 1.00 92.25 178 ARG A N 1
ATOM 1485 C CA . ARG A 1 178 ? -11.901 2.536 0.709 1.00 92.25 178 ARG A CA 1
ATOM 1486 C C . ARG A 1 178 ? -13.007 2.021 1.630 1.00 92.25 178 ARG A C 1
ATOM 1488 O O . ARG A 1 178 ? -12.755 1.139 2.433 1.00 92.25 178 ARG A O 1
ATOM 1495 N N . ALA A 1 179 ? -14.229 2.516 1.467 1.00 95.00 179 ALA A N 1
ATOM 1496 C CA . ALA A 1 179 ? -15.391 2.104 2.242 1.00 95.00 179 ALA A CA 1
ATOM 1497 C C . ALA A 1 179 ? -15.738 0.621 2.006 1.00 95.00 179 ALA A C 1
ATOM 1499 O O . ALA A 1 179 ? -15.984 -0.110 2.964 1.00 95.00 179 ALA A O 1
ATOM 1500 N N . LYS A 1 180 ? -15.657 0.153 0.751 1.00 94.69 180 LYS A N 1
ATOM 1501 C CA . LYS A 1 180 ? -15.790 -1.274 0.408 1.00 94.69 180 LYS A CA 1
ATOM 1502 C C . LYS A 1 180 ? -14.670 -2.128 1.003 1.00 94.69 180 LYS A C 1
ATOM 1504 O O . LYS A 1 180 ? -14.943 -3.222 1.492 1.00 94.69 180 LYS A O 1
ATOM 1509 N N . GLU A 1 181 ? -13.428 -1.634 0.958 1.00 94.06 181 GLU A N 1
ATOM 1510 C CA . GLU A 1 181 ? -12.269 -2.301 1.570 1.00 94.06 181 GLU A CA 1
ATOM 1511 C C . GLU A 1 181 ? -12.500 -2.499 3.078 1.00 94.06 181 GLU A C 1
ATOM 1513 O O . GLU A 1 181 ? -12.437 -3.636 3.531 1.00 94.06 181 GLU A O 1
ATOM 1518 N N . TYR A 1 182 ? -12.903 -1.457 3.819 1.00 96.19 182 TYR A N 1
ATOM 1519 C CA . TYR A 1 182 ? -13.219 -1.575 5.252 1.00 96.19 182 TYR A CA 1
ATOM 1520 C C . TYR A 1 182 ? -14.325 -2.588 5.544 1.00 96.19 182 TYR A C 1
ATOM 1522 O O . TYR A 1 182 ? -14.206 -3.373 6.478 1.00 96.19 182 TYR A O 1
ATOM 1530 N N . SER A 1 183 ? -15.399 -2.578 4.748 1.00 96.19 183 SER A N 1
ATOM 1531 C CA . SER A 1 183 ? -16.534 -3.482 4.960 1.00 96.19 183 SER A CA 1
ATOM 1532 C C . SER A 1 183 ? -16.126 -4.939 4.744 1.00 96.19 183 SER A C 1
ATOM 1534 O O . SER A 1 183 ? -16.473 -5.801 5.545 1.00 96.19 183 SER A O 1
ATOM 1536 N N . THR A 1 184 ? -15.321 -5.193 3.708 1.00 94.44 184 THR A N 1
AT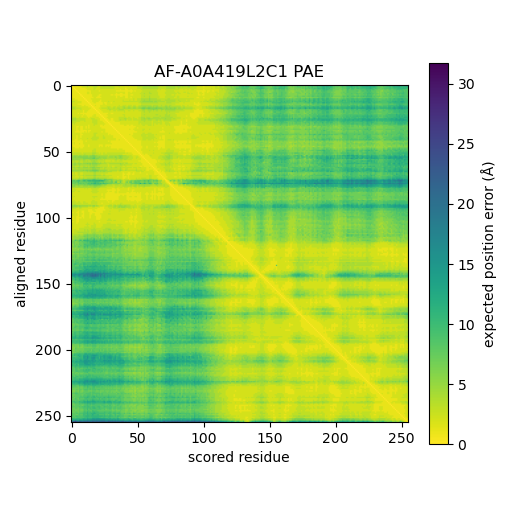OM 1537 C CA . THR A 1 184 ? -14.787 -6.529 3.405 1.00 94.44 184 THR A CA 1
ATOM 1538 C C . THR A 1 184 ? -13.817 -6.998 4.489 1.00 94.44 184 THR A C 1
ATOM 1540 O O . THR A 1 184 ? -13.916 -8.128 4.952 1.00 94.44 184 THR A O 1
ATOM 1543 N N . GLU A 1 185 ? -12.893 -6.133 4.916 1.00 93.69 185 GLU A N 1
ATOM 1544 C CA . GLU A 1 185 ? -11.940 -6.438 5.990 1.00 93.69 185 GLU A CA 1
ATOM 1545 C C . GLU A 1 185 ? -12.659 -6.721 7.316 1.00 93.69 185 GLU A C 1
ATOM 1547 O O . GLU A 1 185 ? -12.256 -7.620 8.051 1.00 93.69 185 GLU A O 1
ATOM 1552 N N . PHE A 1 186 ? -13.741 -5.997 7.612 1.00 95.69 186 PHE A N 1
ATOM 1553 C CA . PHE A 1 186 ? -14.523 -6.230 8.820 1.00 95.69 186 PHE A CA 1
ATOM 1554 C C . PHE A 1 186 ? -15.268 -7.568 8.780 1.00 95.69 186 PHE A C 1
ATOM 1556 O O . PHE A 1 186 ? -15.202 -8.312 9.756 1.00 95.69 186 PHE A O 1
ATOM 1563 N N . ASP A 1 187 ? -15.925 -7.898 7.661 1.00 94.00 187 ASP A N 1
ATOM 1564 C CA . ASP A 1 187 ? -16.616 -9.186 7.508 1.00 94.00 187 ASP A CA 1
ATOM 1565 C C . ASP A 1 187 ? -15.651 -10.359 7.711 1.00 94.00 187 ASP A C 1
ATOM 1567 O O . ASP A 1 187 ? -15.962 -11.283 8.455 1.00 94.00 187 ASP A O 1
ATOM 1571 N N . GLU A 1 188 ? -14.448 -10.288 7.138 1.00 91.62 188 GLU A N 1
ATOM 1572 C CA . GLU A 1 188 ? -13.433 -11.327 7.326 1.00 91.62 188 GLU A CA 1
ATOM 1573 C C . GLU A 1 188 ? -12.905 -11.392 8.769 1.00 91.62 188 GLU A C 1
ATOM 1575 O O . GLU A 1 188 ? -12.722 -12.481 9.308 1.00 91.62 188 GLU A O 1
ATOM 1580 N N . LEU A 1 189 ? -12.651 -10.251 9.424 1.00 92.62 189 LEU A N 1
ATOM 1581 C CA . LEU A 1 189 ? -12.114 -10.257 10.790 1.00 92.62 189 LEU A CA 1
ATOM 1582 C C . LEU A 1 189 ? -13.111 -10.793 11.817 1.00 92.62 189 LEU A C 1
ATOM 1584 O O . LEU A 1 189 ? -12.691 -11.494 12.735 1.00 92.62 189 LEU A O 1
ATOM 1588 N N . VAL A 1 190 ? -14.406 -10.498 11.677 1.00 93.75 190 VAL A N 1
ATOM 1589 C CA . VAL A 1 190 ? -15.440 -10.956 12.627 1.00 93.75 190 VAL A CA 1
ATOM 1590 C C . VAL A 1 190 ? -15.572 -12.478 12.633 1.00 93.75 190 VAL A C 1
ATOM 1592 O O . VAL A 1 190 ? -15.921 -13.057 13.656 1.00 93.75 190 VAL A O 1
ATOM 1595 N N . GLU A 1 191 ? -15.233 -13.150 11.535 1.00 91.88 191 GLU A N 1
ATOM 1596 C CA . GLU A 1 191 ? -15.241 -14.614 11.473 1.00 91.88 191 GLU A CA 1
ATOM 1597 C C . GLU A 1 191 ? -14.188 -15.258 12.385 1.00 91.88 191 GLU A C 1
ATOM 1599 O O . GLU A 1 191 ? -14.395 -16.375 12.855 1.00 91.88 191 GLU A O 1
ATOM 1604 N N . CYS A 1 192 ? -13.066 -14.574 12.624 1.00 92.00 192 CYS A N 1
ATOM 1605 C CA . CYS A 1 192 ? -11.988 -15.043 13.500 1.00 92.00 192 CYS A CA 1
ATOM 1606 C C . CYS A 1 192 ? -12.023 -14.389 14.887 1.00 92.00 192 CYS A C 1
ATOM 1608 O O . CYS A 1 192 ? -11.579 -14.990 15.862 1.00 92.00 192 CYS A O 1
ATOM 1610 N N . PHE A 1 193 ? -12.564 -13.174 14.980 1.00 93.62 193 PHE A N 1
ATOM 1611 C CA . PHE A 1 193 ? -12.681 -12.394 16.208 1.00 93.62 193 PHE A CA 1
ATOM 1612 C C . PHE A 1 193 ? -14.114 -11.850 16.346 1.00 93.62 193 PHE A C 1
ATOM 1614 O O . PHE A 1 193 ? -14.350 -10.668 16.080 1.00 93.62 193 PHE A O 1
ATOM 1621 N N . PRO A 1 194 ? -15.091 -12.684 16.757 1.00 92.69 194 PRO A N 1
ATOM 1622 C CA . PRO A 1 194 ? -16.507 -12.306 16.767 1.00 92.69 194 PRO A CA 1
ATOM 1623 C C . PRO A 1 194 ? -16.816 -11.051 17.584 1.00 92.69 194 PRO A C 1
ATOM 1625 O O . PRO A 1 194 ? -17.643 -10.240 17.175 1.00 92.69 194 PRO A O 1
ATOM 1628 N N . ASP A 1 195 ? -16.097 -10.824 18.683 1.00 93.62 195 ASP A N 1
ATOM 1629 C CA . ASP A 1 195 ? -16.348 -9.708 19.604 1.00 93.62 195 ASP A CA 1
ATOM 1630 C C . ASP A 1 195 ? -15.452 -8.484 19.366 1.00 93.62 195 ASP A C 1
ATOM 1632 O O . ASP A 1 195 ? -15.484 -7.521 20.137 1.00 93.62 195 ASP A O 1
ATOM 1636 N N . ILE A 1 196 ? -14.656 -8.486 18.291 1.00 96.38 196 ILE A N 1
ATOM 1637 C CA . ILE A 1 196 ? -13.699 -7.411 18.020 1.00 96.38 196 ILE A CA 1
ATOM 1638 C C . ILE A 1 196 ? -14.390 -6.059 17.868 1.00 96.38 196 ILE A C 1
ATOM 1640 O O . ILE A 1 196 ? -15.406 -5.947 17.185 1.00 96.38 196 ILE A O 1
ATOM 1644 N N . LYS A 1 197 ? -13.817 -5.008 18.454 1.00 98.25 197 LYS A N 1
ATOM 1645 C CA . LYS A 1 197 ? -14.196 -3.623 18.172 1.00 98.25 197 LYS A CA 1
ATOM 1646 C C . LYS A 1 197 ? -13.512 -3.156 16.898 1.00 98.25 197 LYS A C 1
ATOM 1648 O O . LYS A 1 197 ? -12.286 -3.066 16.855 1.00 98.25 197 LYS A O 1
ATOM 1653 N N . PHE A 1 198 ? -14.291 -2.859 15.865 1.00 98.12 198 PHE A N 1
ATOM 1654 C CA . PHE A 1 198 ? -13.756 -2.440 14.574 1.00 98.12 198 PHE A CA 1
ATOM 1655 C C . PHE A 1 198 ? -13.935 -0.936 14.372 1.00 98.12 198 PHE A C 1
ATOM 1657 O O . PHE A 1 198 ? -15.054 -0.424 14.286 1.00 98.12 198 PHE A O 1
ATOM 1664 N N . VAL A 1 199 ? -12.811 -0.227 14.295 1.00 98.62 199 VAL A N 1
ATOM 1665 C CA . VAL A 1 199 ? -12.751 1.228 14.158 1.00 98.62 199 VAL A CA 1
ATOM 1666 C C . VAL A 1 199 ? -12.242 1.597 12.772 1.00 98.62 199 VAL A C 1
ATOM 1668 O O . VAL A 1 199 ? -11.164 1.181 12.346 1.00 98.62 199 VAL A O 1
ATOM 1671 N N . VAL A 1 200 ? -12.986 2.458 12.087 1.00 98.25 200 VAL A N 1
ATOM 1672 C CA . VAL A 1 200 ? -12.562 3.051 10.819 1.00 98.25 200 VAL A CA 1
ATOM 1673 C C . VAL A 1 200 ? -12.016 4.446 11.082 1.00 98.25 200 VAL A C 1
ATOM 1675 O O . VAL A 1 200 ? -12.725 5.316 11.583 1.00 98.25 200 VAL A O 1
ATOM 1678 N N . ILE A 1 201 ? -10.766 4.690 10.696 1.00 97.94 201 ILE A N 1
ATOM 1679 C CA . ILE A 1 201 ? -10.179 6.029 10.666 1.00 97.94 201 ILE A CA 1
ATOM 1680 C C . ILE A 1 201 ? -9.959 6.430 9.212 1.00 97.94 201 ILE A C 1
ATOM 1682 O O . ILE A 1 201 ? -9.130 5.854 8.505 1.00 97.94 201 ILE A O 1
ATOM 1686 N N . TYR A 1 202 ? -10.681 7.454 8.769 1.00 96.56 202 TYR A N 1
ATOM 1687 C CA . TYR A 1 202 ? -10.525 8.048 7.448 1.00 96.56 202 TYR A CA 1
ATOM 1688 C C . TYR A 1 202 ? -10.256 9.546 7.586 1.00 96.56 202 TYR A C 1
ATOM 1690 O O . TYR A 1 202 ? -11.177 10.356 7.598 1.00 96.56 202 TYR A O 1
ATOM 1698 N N . PHE A 1 203 ? -8.984 9.938 7.685 1.00 95.56 203 PHE A N 1
ATOM 1699 C CA . PHE A 1 203 ? -8.630 11.352 7.785 1.00 95.56 203 PHE A CA 1
ATOM 1700 C C . PHE A 1 203 ? -8.967 12.095 6.494 1.00 95.56 203 PHE A C 1
ATOM 1702 O O . PHE A 1 203 ? -8.301 11.932 5.463 1.00 95.56 203 PHE A O 1
ATOM 1709 N N . ILE A 1 204 ? -9.985 12.948 6.576 1.00 93.00 204 ILE A N 1
ATOM 1710 C CA . ILE A 1 204 ? -10.432 13.769 5.458 1.00 93.00 204 ILE A CA 1
ATOM 1711 C C . ILE A 1 204 ? -9.399 14.859 5.188 1.00 93.00 204 ILE A C 1
ATOM 1713 O O . ILE A 1 204 ? -8.844 15.496 6.090 1.00 93.00 204 ILE A O 1
ATOM 1717 N N . SER A 1 205 ? -9.126 15.077 3.908 1.00 90.00 205 SER A N 1
ATOM 1718 C CA . SER A 1 205 ? -8.304 16.191 3.451 1.00 90.00 205 SER A CA 1
ATOM 1719 C C . SER A 1 205 ? -8.827 17.543 3.964 1.00 90.00 205 SER A C 1
ATOM 1721 O O . SER A 1 205 ? -10.026 17.792 3.883 1.00 90.00 205 SER A O 1
ATOM 1723 N N . PRO A 1 206 ? -7.958 18.473 4.411 1.00 89.19 206 PRO A N 1
ATOM 1724 C CA . PRO A 1 206 ? -8.402 19.751 4.976 1.00 89.19 206 PRO A CA 1
ATOM 1725 C C . PRO A 1 206 ? -9.351 20.572 4.088 1.00 89.19 206 PRO A C 1
ATOM 1727 O O . PRO A 1 206 ? -10.209 21.271 4.615 1.00 89.19 206 PRO A O 1
ATOM 1730 N N . HIS A 1 207 ? -9.223 20.463 2.762 1.00 91.00 207 HIS A N 1
ATOM 1731 C CA . HIS A 1 207 ? -10.062 21.164 1.784 1.00 91.00 207 HIS A CA 1
ATOM 1732 C C . HIS A 1 207 ? -11.443 20.518 1.556 1.00 91.00 207 HIS A C 1
ATOM 1734 O O . HIS A 1 207 ? -12.261 21.089 0.847 1.00 91.00 207 HIS A O 1
ATOM 1740 N N . GLU A 1 208 ? -11.721 19.346 2.138 1.00 92.69 208 GLU A N 1
ATOM 1741 C CA . GLU A 1 208 ? -13.024 18.664 2.055 1.00 92.69 208 GLU A CA 1
ATOM 1742 C C . GLU A 1 208 ? -13.697 18.503 3.423 1.00 92.69 208 GLU A C 1
ATOM 1744 O O . GLU A 1 208 ? -14.594 17.677 3.582 1.00 92.69 208 GLU A O 1
ATOM 1749 N N . LYS A 1 209 ? -13.295 19.291 4.430 1.00 90.00 209 LYS A N 1
ATOM 1750 C CA . LYS A 1 209 ? -13.923 19.263 5.764 1.00 90.00 209 LYS A CA 1
ATOM 1751 C C . LYS A 1 209 ? -15.439 19.473 5.708 1.00 90.00 209 LYS A C 1
ATOM 1753 O O . LYS A 1 209 ? -16.172 18.828 6.445 1.00 90.00 209 LYS A O 1
ATOM 1758 N N . ASN A 1 210 ? -15.917 20.304 4.783 1.00 92.44 210 ASN A N 1
ATOM 1759 C CA . ASN A 1 210 ? -17.345 20.530 4.543 1.00 92.44 210 ASN A CA 1
ATOM 1760 C C . ASN A 1 210 ? -18.106 19.291 4.027 1.00 92.44 210 ASN A C 1
ATOM 1762 O O . ASN A 1 210 ? -19.327 19.323 3.946 1.00 92.44 210 ASN A O 1
ATOM 1766 N N . LYS A 1 211 ? -17.412 18.206 3.662 1.00 93.12 211 LYS A N 1
ATOM 1767 C CA . LYS A 1 211 ? -18.008 16.936 3.223 1.00 93.12 211 LYS A CA 1
ATOM 1768 C C . LYS A 1 211 ? -17.990 15.863 4.316 1.00 93.12 211 LYS A C 1
ATOM 1770 O O . LYS A 1 211 ? -18.236 14.702 3.998 1.00 93.12 211 LYS A O 1
ATOM 1775 N N . MET A 1 212 ? -17.685 16.212 5.569 1.00 93.06 212 MET A N 1
ATOM 1776 C CA . MET A 1 212 ? -17.577 15.261 6.683 1.00 93.06 212 MET A CA 1
ATOM 1777 C C . MET A 1 212 ? -18.794 14.344 6.821 1.00 93.06 212 MET A C 1
ATOM 1779 O O . MET A 1 212 ? -18.621 13.127 6.831 1.00 93.06 212 MET A O 1
ATOM 1783 N N . ASP A 1 213 ? -20.004 14.902 6.839 1.00 94.75 213 ASP A N 1
ATOM 1784 C CA . ASP A 1 213 ? -21.228 14.106 6.994 1.00 94.75 213 ASP A CA 1
ATOM 1785 C C . ASP A 1 213 ? -21.425 13.167 5.807 1.00 94.75 213 ASP A C 1
ATOM 1787 O O . ASP A 1 213 ? -21.653 11.973 5.973 1.00 94.75 213 ASP A O 1
ATOM 1791 N N . LYS A 1 214 ? -21.186 13.667 4.590 1.00 95.19 214 LYS A N 1
ATOM 1792 C CA . LYS A 1 214 ? -21.244 12.855 3.370 1.00 95.19 214 LYS A CA 1
ATOM 1793 C C . LYS A 1 214 ? -20.229 11.708 3.391 1.00 95.19 214 LYS A C 1
ATOM 1795 O O . LYS A 1 214 ? -20.529 10.617 2.910 1.00 95.19 214 LYS A O 1
ATOM 1800 N N . VAL A 1 215 ? -19.023 11.942 3.917 1.00 95.56 215 VAL A N 1
ATOM 1801 C CA . VAL A 1 215 ? -18.004 10.896 4.097 1.00 95.56 215 VAL A CA 1
ATOM 1802 C C . VAL A 1 215 ? -18.482 9.868 5.120 1.00 95.56 215 VAL A C 1
ATOM 1804 O O . VAL A 1 215 ? -18.420 8.675 4.828 1.00 95.56 215 VAL A O 1
ATOM 1807 N N . ARG A 1 216 ? -18.984 10.316 6.280 1.00 96.62 216 ARG A N 1
ATOM 1808 C CA . ARG A 1 216 ? -19.493 9.445 7.348 1.00 96.62 216 ARG A CA 1
ATOM 1809 C C . ARG A 1 216 ? -20.612 8.543 6.834 1.00 96.62 216 ARG A C 1
ATOM 1811 O O . ARG A 1 216 ? -20.442 7.327 6.835 1.00 96.62 216 ARG A O 1
ATOM 1818 N N . SER A 1 217 ? -21.666 9.134 6.270 1.00 96.31 217 SER A N 1
ATOM 1819 C CA . SER A 1 217 ? -22.810 8.395 5.730 1.00 96.31 217 SER A CA 1
ATOM 1820 C C . SER A 1 217 ? -22.394 7.427 4.629 1.0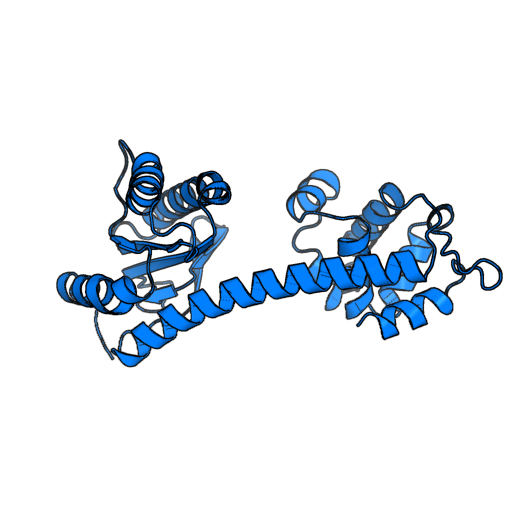0 96.31 217 SER A C 1
ATOM 1822 O O . SER A 1 217 ? -22.914 6.320 4.544 1.00 96.31 217 SER A O 1
ATOM 1824 N N . LYS A 1 218 ? -21.413 7.791 3.789 1.00 96.94 218 LYS A N 1
ATOM 1825 C CA . LYS A 1 218 ? -20.931 6.871 2.756 1.00 96.94 218 LYS A CA 1
ATOM 1826 C C . LYS A 1 218 ? -20.204 5.661 3.346 1.00 96.94 218 LYS A C 1
ATOM 1828 O O . LYS A 1 218 ? -20.379 4.565 2.819 1.00 96.94 218 LYS A O 1
ATOM 1833 N N . ILE A 1 219 ? -19.408 5.834 4.403 1.00 97.00 219 ILE A N 1
ATOM 1834 C CA . ILE A 1 219 ? -18.763 4.713 5.105 1.00 97.00 219 ILE A CA 1
ATOM 1835 C C . ILE A 1 219 ? -19.828 3.828 5.762 1.00 97.00 219 ILE A C 1
ATOM 1837 O O . ILE A 1 219 ? -19.794 2.614 5.582 1.00 97.00 219 ILE A O 1
ATOM 1841 N N . GLU A 1 220 ? -20.792 4.430 6.458 1.00 97.38 220 GLU A N 1
ATOM 1842 C CA . GLU A 1 220 ? -21.882 3.723 7.145 1.00 97.38 220 GLU A CA 1
ATOM 1843 C C . GLU A 1 220 ? -22.771 2.938 6.175 1.00 97.38 220 GLU A C 1
ATOM 1845 O O . GLU A 1 220 ? -23.096 1.787 6.458 1.00 97.38 220 GLU A O 1
ATOM 1850 N N . SER A 1 221 ? -23.069 3.496 4.993 1.00 96.62 221 SER A N 1
ATOM 1851 C CA . SER A 1 221 ? -23.891 2.831 3.967 1.00 96.62 221 SER A CA 1
ATOM 1852 C C . SER A 1 221 ? -23.332 1.475 3.524 1.00 96.62 221 SER A C 1
ATOM 1854 O O . SER A 1 221 ? -24.079 0.574 3.158 1.00 96.62 221 SER A O 1
ATOM 1856 N N . GLU A 1 222 ? -22.009 1.270 3.604 1.00 96.94 222 GLU A N 1
ATOM 1857 C CA . GLU A 1 222 ? -21.398 -0.025 3.279 1.00 96.94 222 GLU A CA 1
ATOM 1858 C C . GLU A 1 222 ? -21.666 -1.094 4.353 1.00 96.94 222 GLU A C 1
ATOM 1860 O O . GLU A 1 222 ? -21.212 -2.226 4.192 1.00 96.94 222 GLU A O 1
ATOM 1865 N N . ARG A 1 223 ? -22.372 -0.773 5.445 1.00 96.25 223 ARG A N 1
ATOM 1866 C CA . ARG A 1 223 ? -22.764 -1.698 6.522 1.00 96.25 223 ARG A CA 1
ATOM 1867 C C . ARG A 1 223 ? -24.276 -1.772 6.747 1.00 96.25 223 ARG A C 1
ATOM 1869 O O . ARG A 1 223 ? -24.694 -2.410 7.708 1.00 96.25 223 ARG A O 1
ATOM 1876 N N . GLU A 1 224 ? -25.097 -1.185 5.878 1.00 94.38 224 GLU A N 1
ATOM 1877 C CA . GLU A 1 224 ? -26.554 -1.352 5.953 1.00 94.38 224 GLU A CA 1
ATOM 1878 C C . GLU A 1 224 ? -26.935 -2.844 5.917 1.00 94.38 224 GLU A C 1
ATOM 1880 O O . GLU A 1 224 ? -26.398 -3.620 5.123 1.00 94.38 224 GLU A O 1
ATOM 1885 N N . GLY A 1 225 ? -27.810 -3.263 6.837 1.00 93.00 225 GLY A N 1
ATOM 1886 C CA . GLY A 1 225 ? -28.222 -4.665 6.995 1.00 93.00 225 GLY A CA 1
ATOM 1887 C C . GLY A 1 225 ? -27.151 -5.611 7.562 1.00 93.00 225 GLY A C 1
ATOM 1888 O O . GLY A 1 225 ? -27.388 -6.813 7.645 1.00 93.00 225 GLY A O 1
ATOM 1889 N N . ARG A 1 226 ? -25.979 -5.098 7.959 1.00 94.62 226 ARG A N 1
ATOM 1890 C CA . ARG A 1 226 ? -24.870 -5.865 8.551 1.00 94.62 226 ARG A CA 1
ATOM 1891 C C . ARG A 1 226 ? -24.480 -5.290 9.911 1.00 94.62 226 ARG A C 1
ATOM 1893 O O . ARG A 1 226 ? -24.970 -4.245 10.331 1.00 94.62 226 ARG A O 1
ATOM 1900 N N . ARG A 1 227 ? -23.558 -5.962 10.611 1.00 94.75 227 ARG A N 1
ATOM 1901 C CA . ARG A 1 227 ? -22.979 -5.436 11.856 1.00 94.75 227 ARG A CA 1
ATOM 1902 C C . ARG A 1 227 ? -22.348 -4.056 11.591 1.00 94.75 227 ARG A C 1
ATOM 1904 O O . ARG A 1 227 ? -21.445 -3.992 10.748 1.00 94.75 227 ARG A O 1
ATOM 1911 N N . PRO A 1 228 ? -22.769 -2.980 12.279 1.00 97.00 228 PRO A N 1
ATOM 1912 C CA . PRO A 1 228 ? -22.195 -1.653 12.083 1.00 97.00 228 PRO A CA 1
ATOM 1913 C C . PRO A 1 228 ? -20.750 -1.605 12.586 1.00 97.00 228 PRO A C 1
ATOM 1915 O O . PRO A 1 228 ? -20.361 -2.389 13.453 1.00 97.00 228 PRO A O 1
ATOM 1918 N N . TYR A 1 229 ? -19.954 -0.678 12.052 1.00 97.94 229 TYR A N 1
ATOM 1919 C CA . TYR A 1 229 ? -18.650 -0.373 12.643 1.00 97.94 229 TYR A CA 1
ATOM 1920 C C . TYR A 1 229 ? -18.839 0.164 14.064 1.00 97.94 229 TYR A C 1
ATOM 1922 O O . TYR A 1 229 ? -19.777 0.920 14.318 1.00 97.94 229 TYR A O 1
ATOM 1930 N N . ASP A 1 230 ? -17.936 -0.180 14.981 1.00 98.31 230 ASP A N 1
ATOM 1931 C CA . ASP A 1 230 ? -18.039 0.272 16.370 1.00 98.31 230 ASP A CA 1
ATOM 1932 C C . ASP A 1 230 ? -17.720 1.773 16.506 1.00 98.31 230 ASP A C 1
ATOM 1934 O O . ASP A 1 230 ? -18.229 2.436 17.412 1.00 98.31 230 ASP A O 1
ATOM 1938 N N . LEU A 1 231 ? -16.885 2.327 15.613 1.00 98.31 231 LEU A N 1
ATOM 1939 C CA . LEU A 1 231 ? -16.573 3.757 15.578 1.00 98.31 231 LEU A CA 1
ATOM 1940 C C . LEU A 1 231 ? -16.020 4.211 14.218 1.00 98.31 231 LEU A C 1
ATOM 1942 O O . LEU A 1 231 ? -15.210 3.517 13.603 1.00 98.31 231 LEU A O 1
ATOM 1946 N N . ILE A 1 232 ? -16.396 5.420 13.788 1.00 98.19 232 ILE A N 1
ATOM 1947 C CA . ILE A 1 232 ? -15.831 6.100 12.612 1.00 98.19 232 ILE A CA 1
ATOM 1948 C C . ILE A 1 232 ? -15.219 7.435 13.042 1.00 98.19 232 ILE A C 1
ATOM 1950 O O . ILE A 1 232 ? -15.913 8.297 13.592 1.00 98.19 232 ILE A O 1
ATOM 1954 N N . ILE A 1 233 ? -13.933 7.613 12.745 1.00 98.25 233 ILE A N 1
ATOM 1955 C CA . ILE A 1 233 ? -13.133 8.806 13.034 1.00 98.25 233 ILE A CA 1
ATOM 1956 C C . ILE A 1 233 ? -12.704 9.449 11.718 1.00 98.25 233 ILE A C 1
ATOM 1958 O O . ILE A 1 233 ? -12.124 8.789 10.854 1.00 98.25 233 ILE A O 1
ATOM 1962 N N . LEU A 1 234 ? -12.949 10.748 11.569 1.00 97.06 234 LEU A N 1
ATOM 1963 C CA . LEU A 1 234 ? -12.702 11.482 10.328 1.00 97.06 234 LEU A CA 1
ATOM 1964 C C . LEU A 1 234 ? -11.610 12.546 10.463 1.00 97.06 234 LEU A C 1
ATOM 1966 O O . LEU A 1 234 ? -11.093 13.051 9.461 1.00 97.06 234 LEU A O 1
ATOM 1970 N N . THR A 1 235 ? -11.222 12.875 11.696 1.00 95.50 235 THR A N 1
ATOM 1971 C CA . THR A 1 235 ? -10.269 13.945 11.998 1.00 95.50 235 THR A CA 1
ATOM 1972 C C . THR A 1 235 ? -9.242 13.545 13.066 1.00 95.50 235 THR A C 1
ATOM 1974 O O . THR A 1 235 ? -9.536 12.736 13.947 1.00 95.50 235 THR A O 1
ATOM 1977 N N . PRO A 1 236 ? -8.034 14.142 13.054 1.00 95.19 236 PRO A N 1
ATOM 1978 C CA . PRO A 1 236 ? -7.048 13.942 14.120 1.00 95.19 236 PRO A CA 1
ATOM 1979 C C . PRO A 1 236 ? -7.532 14.370 15.516 1.00 95.19 236 PRO A C 1
ATOM 1981 O O . PRO A 1 236 ? -7.113 13.795 16.517 1.00 95.19 236 PRO A O 1
ATOM 1984 N N . SER A 1 237 ? -8.417 15.368 15.607 1.00 95.06 237 SER A N 1
ATOM 1985 C CA . SER A 1 237 ? -8.998 15.808 16.882 1.00 95.06 237 SER A CA 1
ATOM 1986 C C . SER A 1 237 ? -9.901 14.741 17.494 1.00 95.06 237 SER A C 1
ATOM 1988 O O . SER A 1 237 ? -9.790 14.473 18.684 1.00 95.06 237 SER A O 1
ATOM 1990 N N . GLU A 1 238 ? -10.725 14.074 16.681 1.00 97.25 238 GLU A N 1
ATOM 1991 C CA . GLU A 1 238 ? -11.591 12.981 17.140 1.00 97.25 238 GLU A CA 1
ATOM 1992 C C . GLU A 1 238 ? -10.790 11.768 17.647 1.00 97.25 238 GLU A C 1
ATOM 1994 O O . GLU A 1 238 ? -11.281 11.039 18.503 1.00 97.25 238 GLU A O 1
ATOM 1999 N N . VAL A 1 239 ? -9.545 11.558 17.197 1.00 96.75 239 VAL A N 1
ATOM 2000 C CA . VAL A 1 239 ? -8.664 10.536 17.799 1.00 96.75 239 VAL A CA 1
ATOM 2001 C C . VAL A 1 239 ? -8.402 10.858 19.271 1.00 96.75 239 VAL A C 1
ATOM 2003 O O . VAL A 1 239 ? -8.488 9.974 20.114 1.00 96.75 239 VAL A O 1
ATOM 2006 N N . ASN A 1 240 ? -8.126 12.123 19.591 1.00 94.00 240 ASN A N 1
ATOM 2007 C CA . ASN A 1 240 ? -7.813 12.546 20.956 1.00 94.00 240 ASN A CA 1
ATOM 2008 C C . ASN A 1 240 ? -9.061 12.684 21.840 1.00 94.00 240 ASN A C 1
ATOM 2010 O O . ASN A 1 240 ? -8.972 12.480 23.043 1.00 94.00 240 ASN A O 1
ATOM 2014 N N . SER A 1 241 ? -10.224 13.026 21.278 1.00 94.56 241 SER A N 1
ATOM 2015 C CA . SER A 1 241 ? -11.435 13.270 22.076 1.00 94.56 241 SER A CA 1
ATOM 2016 C C . SER A 1 241 ? -12.441 12.119 22.062 1.00 94.56 241 SER A C 1
ATOM 2018 O O . SER A 1 241 ? -13.029 11.803 23.093 1.00 94.56 241 SER A O 1
ATOM 2020 N N . VAL A 1 242 ? -12.658 11.484 20.909 1.00 97.94 242 VAL A N 1
ATOM 2021 C CA . VAL A 1 242 ? -13.722 10.487 20.714 1.00 97.94 242 VAL A CA 1
ATOM 2022 C C . VAL A 1 242 ? -13.180 9.072 20.857 1.00 97.94 242 VAL A C 1
ATOM 2024 O O . VAL A 1 242 ? -13.746 8.286 21.613 1.00 97.94 242 VAL A O 1
ATOM 2027 N N . LEU A 1 243 ? -12.082 8.738 20.168 1.00 97.94 243 LEU A N 1
ATOM 2028 C CA . LEU A 1 243 ? -11.525 7.382 20.214 1.00 97.94 243 LEU A CA 1
ATOM 2029 C C . LEU A 1 243 ? -11.073 7.015 21.629 1.00 97.94 243 LEU A C 1
ATOM 2031 O O . LEU A 1 243 ? -11.460 5.961 22.123 1.00 97.94 243 LEU A O 1
ATOM 2035 N N . LEU A 1 244 ? -10.308 7.882 22.299 1.00 97.12 244 LEU A N 1
ATOM 2036 C CA . LEU A 1 244 ? -9.838 7.610 23.663 1.00 97.12 244 LEU A CA 1
ATOM 2037 C C . LEU A 1 244 ? -10.998 7.390 24.638 1.00 97.12 244 LEU A C 1
ATOM 2039 O O . LEU A 1 244 ? -10.988 6.405 25.373 1.00 97.12 244 LEU A O 1
ATOM 2043 N N . LYS A 1 245 ? -12.029 8.240 24.573 1.00 97.69 245 LYS A N 1
ATOM 2044 C CA . LYS A 1 245 ? -13.244 8.093 25.381 1.00 97.69 245 LYS A CA 1
ATOM 2045 C C . LYS A 1 245 ? -13.949 6.761 25.102 1.00 97.69 245 LYS A C 1
ATOM 2047 O O . LYS A 1 245 ? -14.333 6.059 26.031 1.00 97.69 245 LYS A O 1
ATOM 2052 N N . LYS A 1 246 ? -14.076 6.373 23.830 1.00 98.19 246 LYS A N 1
ATOM 2053 C CA . LYS A 1 246 ? -14.700 5.099 23.440 1.00 98.19 246 LYS A CA 1
ATOM 2054 C C . LYS A 1 246 ? -13.923 3.882 23.935 1.00 98.19 246 LYS A C 1
ATOM 2056 O O . LYS A 1 246 ? -14.540 2.926 24.390 1.00 98.19 246 LYS A O 1
ATOM 2061 N N . LEU A 1 247 ? -12.591 3.919 23.905 1.00 98.06 247 LEU A N 1
ATOM 2062 C CA . LEU A 1 247 ? -11.763 2.839 24.452 1.00 98.06 247 LEU A CA 1
ATOM 2063 C C . LEU A 1 247 ? -11.972 2.661 25.965 1.00 98.06 247 LEU A C 1
ATOM 2065 O O . LEU A 1 247 ? -12.013 1.526 26.441 1.00 98.06 247 LEU A O 1
ATOM 2069 N N . GLU A 1 248 ? -12.159 3.756 26.705 1.00 97.19 248 GLU A N 1
ATOM 2070 C CA . GLU A 1 248 ? -12.484 3.715 28.138 1.00 97.19 248 GLU A CA 1
ATOM 2071 C C . GLU A 1 248 ? -13.891 3.161 28.385 1.00 97.19 248 GLU A C 1
ATOM 2073 O O . GLU A 1 248 ? -14.062 2.274 29.221 1.00 97.19 248 GLU A O 1
ATOM 2078 N N . GLU A 1 249 ? -14.886 3.607 27.610 1.00 97.56 249 GLU A N 1
ATOM 2079 C CA . GLU A 1 249 ? -16.257 3.075 27.652 1.00 97.56 249 GLU A CA 1
ATOM 2080 C C . GLU A 1 249 ? -16.294 1.560 27.375 1.00 97.56 249 GLU A C 1
ATOM 2082 O O . GLU A 1 249 ? -17.038 0.821 28.021 1.00 97.56 249 GLU A O 1
ATOM 2087 N N . TRP A 1 250 ? -15.455 1.076 26.455 1.00 97.88 250 TRP A N 1
ATOM 2088 C CA . TRP A 1 250 ? -15.301 -0.350 26.145 1.00 97.88 250 TRP A CA 1
ATOM 2089 C C . TRP A 1 250 ? -14.409 -1.110 27.132 1.00 97.88 250 TRP A C 1
ATOM 2091 O O . TRP A 1 250 ? -14.191 -2.308 26.948 1.00 97.88 250 TRP A O 1
ATOM 2101 N N . LYS A 1 251 ? -13.896 -0.443 28.175 1.00 96.88 251 LYS A N 1
ATOM 2102 C CA . LYS A 1 251 ? -13.024 -1.030 29.203 1.00 96.88 251 LYS A CA 1
ATOM 2103 C C . LYS A 1 251 ? -11.788 -1.715 28.605 1.00 96.88 251 LYS A C 1
ATOM 2105 O O . LYS A 1 251 ? -11.371 -2.783 29.060 1.00 96.88 251 LYS A O 1
ATOM 2110 N N . ILE A 1 252 ? -11.203 -1.118 27.566 1.00 96.88 252 ILE A N 1
ATOM 2111 C CA . ILE A 1 252 ? -9.963 -1.621 26.970 1.00 96.88 252 ILE A CA 1
ATOM 2112 C C . ILE A 1 252 ? -8.810 -1.414 27.970 1.00 96.88 252 ILE A C 1
ATOM 2114 O O . ILE A 1 252 ? -8.635 -0.298 28.461 1.00 96.88 252 ILE A O 1
ATOM 2118 N N . PRO A 1 253 ? -8.016 -2.452 28.296 1.00 92.62 253 PRO A N 1
ATOM 2119 C CA . PRO A 1 253 ? -6.933 -2.321 29.266 1.00 92.62 253 PRO A CA 1
ATOM 2120 C C . PRO A 1 253 ? -5.821 -1.369 28.811 1.00 92.62 253 PRO A C 1
ATOM 2122 O O . PRO A 1 253 ? -5.444 -1.341 27.636 1.00 92.62 253 PRO A O 1
ATOM 2125 N N . LYS A 1 254 ? -5.266 -0.641 29.782 1.00 94.44 254 LYS A N 1
ATOM 2126 C CA . LYS A 1 254 ? -4.043 0.166 29.662 1.00 94.44 254 LYS A CA 1
ATOM 2127 C C . LYS A 1 254 ? -2.863 -0.596 30.297 1.00 94.44 254 LYS A C 1
ATOM 2129 O O . LYS A 1 254 ? -3.103 -1.481 31.118 1.00 94.44 254 LYS A O 1
ATOM 2134 N N . ILE A 1 255 ? -1.627 -0.272 29.902 1.00 88.31 255 ILE A N 1
ATOM 2135 C CA . ILE A 1 255 ? -0.384 -0.730 30.563 1.00 88.31 255 ILE A CA 1
ATOM 2136 C C . ILE A 1 255 ? 0.012 0.248 31.669 1.00 88.31 255 ILE A C 1
ATOM 2138 O O . ILE A 1 255 ? 0.025 1.471 31.391 1.00 88.31 255 ILE A O 1
#

Nearest PDB structures (foldseek):
  5tvg-assembly6_H  TM=4.479E-01  e=3.496E-01  Burkholderia vietnamiensis G4
  4f97-assembly1_B  TM=5.942E-01  e=2.030E+00  Streptomyces hygroscopicus subsp. limoneus
  3vdm-assembly1_A  TM=4.890E-01  e=1.542E+00  Streptomyces hygroscopicus subsp. limoneus
  4f9f-assembly3_E  TM=4.626E-01  e=2.030E+00  Streptomyces hygroscopicus subsp. limoneus
  6pb3-assembly1_A  TM=2.962E-01  e=3.927E+00  marine metagenome

Foldseek 3Di:
DLVVLLVLQCPAPQADPVQQKRQLLPDALVSLLVSCVVAVLPSLLLLCQLLVDDQVCCCPPQVAHPSNVCNVPVVPPSNSSSSSVVSSVRRNDIDRSCRSSVSSVVSVVVVVVQVVQQVVQLCLLQVLCVVVQFCKDWEWEQFPNDIDIFSIFTNRDNVDTAEGEDAEEDEPVCLLVVLLVLLVVVVRVCNVVVNHQYEYEYAYDPVCPVCVVVSVVSSQVSQVVHDGHNYYHHHSVCSNVPVVVSCVVVVRDGD

Mean predicted aligned error: 5.54 Å